Protein AF-A0A9X5I5F5-F1 (afdb_monomer_lite)

Foldseek 3Di:
DDPPPPDDDDDDDDDDPVVVVVLVVVCVVVVHDDSVVSVVVVVVVVVVVVPDDDDPDDCVVVVVVVCVVPVVVVVVVVVVVVVVVVVVVVVVVVVVVVVVVVVVCQQQDWDDDPPDIDGVVCLVVAAAPVRLCVRVVHDPVNLVVVCVVVVHDSVVVSCVVQVWDWDDDPRIGTHHPPPPPPPDD

Radius of gyration: 41.82 Å; chains: 1; bounding box: 86×58×99 Å

Structure (mmCIF, N/CA/C/O backbone):
data_AF-A0A9X5I5F5-F1
#
_entry.id   AF-A0A9X5I5F5-F1
#
loop_
_atom_site.group_PDB
_atom_site.id
_atom_site.type_symbol
_atom_site.label_atom_id
_atom_site.label_alt_id
_atom_site.label_comp_id
_atom_site.label_asym_id
_atom_site.label_entity_id
_atom_site.label_seq_id
_atom_site.pdbx_PDB_ins_code
_atom_site.Cartn_x
_atom_site.Cartn_y
_atom_site.Cartn_z
_atom_site.occupancy
_atom_site.B_iso_or_equiv
_atom_site.auth_seq_id
_atom_site.auth_comp_id
_atom_site.auth_asym_id
_atom_site.auth_atom_id
_atom_site.pdbx_PDB_model_num
ATOM 1 N N . MET A 1 1 ? 56.812 23.772 -50.892 1.00 35.53 1 MET A N 1
ATOM 2 C CA . MET A 1 1 ? 56.787 22.560 -50.050 1.00 35.53 1 MET A CA 1
ATOM 3 C C . MET A 1 1 ? 55.911 22.908 -48.865 1.00 35.53 1 MET A C 1
ATOM 5 O O . MET A 1 1 ? 56.356 23.667 -48.020 1.00 35.53 1 MET A O 1
ATOM 9 N N . GLU A 1 2 ? 54.641 22.509 -48.893 1.00 37.91 2 GLU A N 1
ATOM 10 C CA . GLU A 1 2 ? 53.716 22.730 -47.778 1.00 37.91 2 GLU A CA 1
ATOM 11 C C . GLU A 1 2 ? 53.773 21.504 -46.868 1.00 37.91 2 GLU A C 1
ATOM 13 O O . GLU A 1 2 ? 53.237 20.443 -47.194 1.00 37.91 2 GLU A O 1
ATOM 18 N N . ASP A 1 3 ? 54.472 21.645 -45.743 1.00 45.22 3 ASP A N 1
ATOM 19 C CA . ASP A 1 3 ? 54.352 20.735 -44.612 1.00 45.22 3 ASP A CA 1
ATOM 20 C C . ASP A 1 3 ? 52.917 20.826 -44.085 1.00 45.22 3 ASP A C 1
ATOM 22 O O . ASP A 1 3 ? 52.547 21.753 -43.367 1.00 45.22 3 ASP A O 1
ATOM 26 N N . SER A 1 4 ? 52.076 19.872 -44.485 1.00 51.50 4 SER A N 1
ATOM 27 C CA . SER A 1 4 ? 50.756 19.690 -43.888 1.00 51.50 4 SER A CA 1
ATOM 28 C C . SER A 1 4 ? 50.946 19.322 -42.416 1.00 51.50 4 SER A C 1
ATOM 30 O O . SER A 1 4 ? 51.229 18.168 -42.088 1.00 51.50 4 SER A O 1
ATOM 32 N N . GLU A 1 5 ? 50.826 20.311 -41.527 1.00 50.75 5 GLU A N 1
ATOM 33 C CA . GLU A 1 5 ? 50.789 20.125 -40.078 1.00 50.75 5 GLU A CA 1
ATOM 34 C C . GLU A 1 5 ? 49.765 19.036 -39.733 1.00 50.75 5 GLU A C 1
ATOM 36 O O . GLU A 1 5 ? 48.551 19.237 -39.823 1.00 50.75 5 GLU A O 1
ATOM 41 N N . LYS A 1 6 ? 50.244 17.859 -39.319 1.00 56.72 6 LYS A N 1
ATOM 42 C CA . LYS A 1 6 ? 49.397 16.792 -38.781 1.00 56.72 6 LYS A CA 1
ATOM 43 C C . LYS A 1 6 ? 48.874 17.227 -37.413 1.00 56.72 6 LYS A C 1
ATOM 45 O O . LYS A 1 6 ? 49.428 16.854 -36.382 1.00 56.72 6 LYS A O 1
ATOM 50 N N . LYS A 1 7 ? 47.819 18.040 -37.400 1.00 62.22 7 LYS A N 1
ATOM 51 C CA . LYS A 1 7 ? 47.106 18.421 -36.177 1.00 62.22 7 LYS A CA 1
ATOM 52 C C . LYS A 1 7 ? 46.385 17.189 -35.639 1.00 62.22 7 LYS A C 1
ATOM 54 O O . LYS A 1 7 ? 45.372 16.763 -36.184 1.00 62.22 7 LYS A O 1
ATOM 59 N N . SER A 1 8 ? 46.931 16.586 -34.588 1.00 64.31 8 SER A N 1
ATOM 60 C CA . SER A 1 8 ? 46.231 15.555 -33.830 1.00 64.31 8 SER A CA 1
ATOM 61 C C . SER A 1 8 ? 45.200 16.223 -32.921 1.00 64.31 8 SER A C 1
ATOM 63 O O . SER A 1 8 ? 45.529 17.078 -32.100 1.00 64.31 8 SER A O 1
ATOM 65 N N . VAL A 1 9 ? 43.932 15.850 -33.083 1.00 73.44 9 VAL A N 1
ATOM 66 C CA . VAL A 1 9 ? 42.836 16.314 -32.225 1.00 73.44 9 VAL A CA 1
ATOM 67 C C . VAL A 1 9 ? 42.565 15.234 -31.185 1.00 73.44 9 VAL A C 1
ATOM 69 O O . VAL A 1 9 ? 42.355 14.072 -31.530 1.00 73.44 9 VAL A O 1
ATOM 72 N N . GLN A 1 10 ? 42.592 15.604 -29.905 1.00 75.50 10 GLN A N 1
ATOM 73 C CA . GLN A 1 10 ? 42.167 14.713 -28.829 1.00 75.50 10 GLN A CA 1
ATOM 74 C C . GLN A 1 10 ? 40.646 14.778 -28.692 1.00 75.50 10 GLN A C 1
ATOM 76 O O . GLN A 1 10 ? 40.076 15.858 -28.557 1.00 75.50 10 GLN A O 1
ATOM 81 N N . VAL A 1 11 ? 39.998 13.614 -28.721 1.00 75.94 11 VAL A N 1
ATOM 82 C CA . VAL A 1 11 ? 38.549 13.475 -28.563 1.00 75.94 11 VAL A CA 1
ATOM 83 C C . VAL A 1 11 ? 38.284 12.583 -27.359 1.00 75.94 11 VAL A C 1
ATOM 85 O O . VAL A 1 11 ? 38.783 11.459 -27.292 1.00 75.94 11 VAL A O 1
ATOM 88 N N . THR A 1 12 ? 37.485 13.078 -26.417 1.00 81.50 12 THR A N 1
ATOM 89 C CA . THR A 1 12 ? 37.009 12.299 -25.270 1.00 81.50 12 THR A CA 1
ATOM 90 C C . THR A 1 12 ? 35.610 11.788 -25.577 1.00 81.50 12 THR A C 1
ATOM 92 O O . THR A 1 12 ? 34.734 12.565 -25.947 1.00 81.50 12 THR A O 1
ATOM 95 N N . THR A 1 13 ? 35.391 10.485 -25.420 1.00 78.06 13 THR A N 1
ATOM 96 C CA . THR A 1 13 ? 34.088 9.851 -25.635 1.00 78.06 13 THR A CA 1
ATOM 97 C C . THR A 1 13 ? 33.770 8.883 -24.504 1.00 78.06 13 THR A C 1
ATOM 99 O O . THR A 1 13 ? 34.668 8.252 -23.941 1.00 78.06 13 THR A O 1
ATOM 102 N N . TYR A 1 14 ? 32.487 8.774 -24.168 1.00 83.00 14 TYR A N 1
ATOM 103 C CA . TYR A 1 14 ? 31.987 7.842 -23.168 1.00 83.00 14 TYR A CA 1
ATOM 104 C C . TYR A 1 14 ? 31.384 6.636 -23.876 1.00 83.00 14 TYR A C 1
ATOM 106 O O . TYR A 1 14 ? 30.386 6.749 -24.584 1.00 83.00 14 TYR A O 1
ATOM 114 N N . LEU A 1 15 ? 32.001 5.474 -23.680 1.00 79.31 15 LEU A N 1
ATOM 115 C CA . LEU A 1 15 ? 31.508 4.215 -24.222 1.00 79.31 15 LEU A CA 1
ATOM 116 C C . LEU A 1 15 ? 30.691 3.477 -23.154 1.00 79.31 15 LEU A C 1
ATOM 118 O O . LEU A 1 15 ? 31.151 3.367 -22.013 1.00 79.31 15 LEU A O 1
ATOM 122 N N . PRO A 1 16 ? 29.516 2.924 -23.505 1.00 87.94 16 PRO A N 1
ATOM 123 C CA . PRO A 1 16 ? 28.824 1.966 -22.653 1.00 87.94 16 PRO A CA 1
ATOM 124 C C . PRO A 1 16 ? 29.745 0.796 -22.286 1.00 87.94 16 PRO A C 1
ATOM 126 O O . PRO A 1 16 ? 30.572 0.368 -23.095 1.00 87.94 16 PRO A O 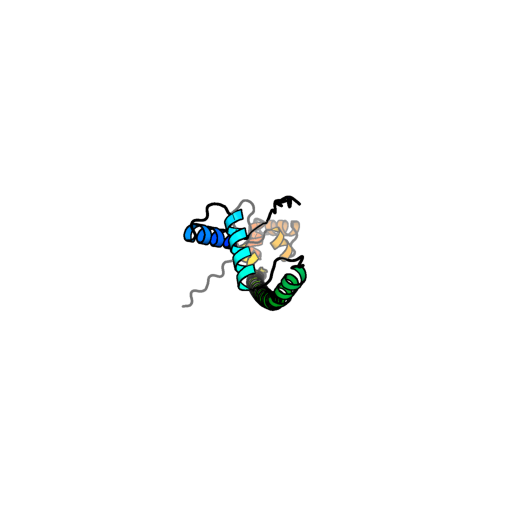1
ATOM 129 N N . LYS A 1 17 ? 29.586 0.252 -21.074 1.00 86.50 17 LYS A N 1
ATOM 130 C CA . LYS A 1 17 ? 30.462 -0.801 -20.530 1.00 86.50 17 LYS A CA 1
ATOM 131 C C . LYS A 1 17 ? 30.592 -2.006 -21.471 1.00 86.50 17 LYS A C 1
ATOM 133 O O . LYS A 1 17 ? 31.698 -2.471 -21.716 1.00 86.50 17 LYS A O 1
ATOM 138 N N . GLU A 1 18 ? 29.478 -2.444 -22.046 1.00 86.38 18 GLU A N 1
ATOM 139 C CA . GLU A 1 18 ? 29.410 -3.573 -22.983 1.00 86.38 18 GLU A CA 1
ATOM 140 C C . GLU A 1 18 ? 30.231 -3.323 -24.258 1.00 86.38 18 GLU A C 1
ATOM 142 O O . GLU A 1 18 ? 30.945 -4.204 -24.733 1.00 86.38 18 GLU A O 1
ATOM 147 N N . VAL A 1 19 ? 30.192 -2.095 -24.786 1.00 82.38 19 VAL A N 1
ATOM 148 C CA . VAL A 1 19 ? 30.941 -1.695 -25.988 1.00 82.38 19 VAL A CA 1
ATOM 149 C C . VAL A 1 19 ? 32.438 -1.627 -25.690 1.00 82.38 19 VAL A C 1
ATOM 151 O O . VAL A 1 19 ? 33.257 -2.055 -26.502 1.00 82.38 19 VAL A O 1
ATOM 154 N N . LEU A 1 20 ? 32.811 -1.139 -24.504 1.00 85.38 20 LEU A N 1
ATOM 155 C CA . LEU A 1 20 ? 34.203 -1.130 -24.060 1.00 85.38 20 LEU A CA 1
ATOM 156 C C . LEU A 1 20 ? 34.756 -2.553 -23.883 1.00 85.38 20 LEU A C 1
ATOM 158 O O . LEU A 1 20 ? 35.906 -2.808 -24.233 1.00 85.38 20 LEU A O 1
ATOM 162 N N . GLU A 1 21 ? 33.960 -3.481 -23.352 1.00 88.31 21 GLU A N 1
ATOM 163 C CA . GLU A 1 21 ? 34.347 -4.890 -23.204 1.00 88.31 21 GLU A CA 1
ATOM 164 C C . GLU A 1 21 ? 34.537 -5.576 -24.563 1.00 88.31 21 GLU A C 1
ATOM 166 O O . GLU A 1 21 ? 35.537 -6.266 -24.767 1.00 88.31 21 GLU A O 1
ATOM 171 N N . GLN A 1 22 ? 33.643 -5.324 -25.523 1.00 85.50 22 GLN A N 1
ATOM 172 C CA . GLN A 1 22 ? 33.796 -5.812 -26.897 1.00 85.50 22 GLN A CA 1
ATOM 173 C C . GLN A 1 22 ? 35.042 -5.237 -27.579 1.00 85.50 22 GLN A C 1
ATOM 175 O O . GLN A 1 22 ? 35.778 -5.979 -28.229 1.00 85.50 22 GLN A O 1
ATOM 180 N N . LEU A 1 23 ? 35.316 -3.940 -27.394 1.00 85.06 23 LEU A N 1
ATOM 181 C CA . LEU A 1 23 ? 36.514 -3.296 -27.931 1.00 85.06 23 LEU A CA 1
ATOM 182 C C . LEU A 1 23 ? 37.789 -3.916 -27.352 1.00 85.06 23 LEU A C 1
ATOM 184 O O . LEU A 1 23 ? 38.712 -4.203 -28.105 1.00 85.06 23 LEU A O 1
ATOM 188 N N . LYS A 1 24 ? 37.833 -4.172 -26.039 1.00 87.44 24 LYS A N 1
ATOM 189 C CA . LYS A 1 24 ? 38.978 -4.833 -25.392 1.00 87.44 24 LYS A CA 1
ATOM 190 C C . LYS A 1 24 ? 39.211 -6.239 -25.934 1.00 87.44 24 LYS A C 1
ATOM 192 O O . LYS A 1 24 ? 40.334 -6.557 -26.300 1.00 87.44 24 LYS A O 1
ATOM 197 N N . LYS A 1 25 ? 38.151 -7.040 -26.061 1.00 87.00 25 LYS A N 1
ATOM 198 C CA . LYS A 1 25 ? 38.246 -8.385 -26.640 1.00 87.00 25 LYS A CA 1
ATOM 199 C C . LYS A 1 25 ? 38.790 -8.343 -28.070 1.00 87.00 25 LYS A C 1
ATOM 201 O O . LYS A 1 25 ? 39.711 -9.076 -28.403 1.00 87.00 25 LYS A O 1
ATOM 206 N N . TRP A 1 26 ? 38.271 -7.432 -28.894 1.00 84.81 26 TRP A N 1
ATOM 207 C CA . TRP A 1 26 ? 38.770 -7.237 -30.253 1.00 84.81 26 TRP A CA 1
ATOM 208 C C . TRP A 1 26 ? 40.235 -6.779 -30.274 1.00 84.81 26 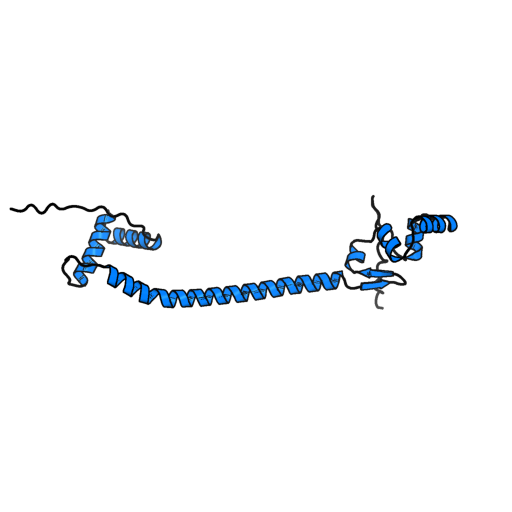TRP A C 1
ATOM 210 O O . TRP A 1 26 ? 41.008 -7.242 -31.109 1.00 84.81 26 TRP A O 1
ATOM 220 N N . MET A 1 27 ? 40.640 -5.894 -29.358 1.00 86.69 27 MET A N 1
ATOM 221 C CA . MET A 1 27 ? 42.031 -5.455 -29.230 1.00 86.69 27 MET A CA 1
ATOM 222 C C . MET A 1 27 ? 42.971 -6.613 -28.886 1.00 86.69 27 MET A C 1
ATOM 224 O O . MET A 1 27 ? 44.035 -6.706 -29.498 1.00 86.69 27 MET A O 1
ATOM 228 N N . ASP A 1 28 ? 42.570 -7.501 -27.975 1.00 84.38 28 ASP A N 1
ATOM 229 C CA . ASP A 1 28 ? 43.336 -8.696 -27.607 1.00 84.38 28 ASP A CA 1
ATOM 230 C C . ASP A 1 28 ? 43.472 -9.658 -28.799 1.00 84.38 28 ASP A C 1
ATOM 232 O O . ASP A 1 28 ? 44.582 -10.081 -29.126 1.00 84.38 28 ASP A O 1
ATOM 236 N N . ASP A 1 29 ? 42.372 -9.912 -29.517 1.00 81.44 29 ASP A N 1
ATOM 237 C CA . ASP A 1 29 ? 42.334 -10.785 -30.700 1.00 81.44 29 ASP A CA 1
ATOM 238 C C . ASP A 1 29 ? 43.178 -10.239 -31.877 1.00 81.44 29 ASP A C 1
ATOM 240 O O . ASP A 1 29 ? 43.647 -11.001 -32.722 1.00 81.44 29 ASP A O 1
ATOM 244 N N . ASN A 1 30 ? 43.389 -8.917 -31.939 1.00 74.62 30 ASN A N 1
ATOM 245 C CA . ASN A 1 30 ? 44.105 -8.228 -33.024 1.00 74.62 30 ASN A CA 1
ATOM 246 C C . ASN A 1 30 ? 45.453 -7.625 -32.583 1.00 74.62 30 ASN A C 1
ATOM 248 O O . ASN A 1 30 ? 46.032 -6.801 -33.301 1.00 74.62 30 ASN A O 1
ATOM 252 N N . TYR A 1 31 ? 45.955 -8.021 -31.407 1.00 79.62 31 TYR A N 1
ATOM 253 C CA . TYR A 1 31 ? 47.234 -7.588 -30.831 1.00 79.62 31 TYR A CA 1
ATOM 254 C C . TYR A 1 31 ? 47.412 -6.059 -30.742 1.00 79.62 31 TYR A C 1
ATOM 256 O O . TYR A 1 31 ? 48.518 -5.532 -30.894 1.00 79.62 31 TYR A O 1
ATOM 264 N N . GLN A 1 32 ? 46.328 -5.325 -30.478 1.00 74.00 32 GLN A N 1
ATOM 265 C CA . GLN A 1 32 ? 46.338 -3.868 -30.345 1.00 74.00 32 GLN A CA 1
ATOM 266 C C . GLN A 1 32 ? 46.525 -3.447 -28.885 1.00 74.00 32 GLN A C 1
ATOM 268 O O . GLN A 1 32 ? 45.759 -3.830 -28.009 1.00 74.00 32 GLN A O 1
ATOM 273 N N . ARG A 1 33 ? 47.527 -2.602 -28.612 1.00 79.62 33 ARG A N 1
ATOM 274 C CA . ARG A 1 33 ? 47.846 -2.133 -27.244 1.00 79.62 33 ARG A CA 1
ATOM 275 C C . ARG A 1 33 ? 47.298 -0.748 -26.910 1.00 79.62 33 ARG A C 1
ATOM 277 O O . ARG A 1 33 ? 47.279 -0.366 -25.745 1.00 79.62 33 ARG A O 1
ATOM 284 N N . SER A 1 34 ? 46.872 0.010 -27.918 1.00 83.50 34 SER A N 1
ATOM 285 C CA . SER A 1 34 ? 46.356 1.367 -27.750 1.00 83.50 34 SER A CA 1
ATOM 286 C C . SER A 1 34 ? 44.900 1.448 -28.185 1.00 83.50 34 SER A C 1
ATOM 288 O O . SER A 1 34 ? 44.567 1.118 -29.323 1.00 83.50 34 SER A O 1
ATOM 290 N N . VAL A 1 35 ? 44.045 1.941 -27.286 1.00 81.06 35 VAL A N 1
ATOM 291 C CA . VAL A 1 35 ? 42.616 2.157 -27.555 1.00 81.06 35 VAL A CA 1
ATOM 292 C C . VAL A 1 35 ? 42.431 3.149 -28.700 1.00 81.06 35 VAL A C 1
ATOM 294 O O . VAL A 1 35 ? 41.597 2.924 -29.569 1.00 81.06 35 VAL A O 1
ATOM 297 N N . SER A 1 36 ? 43.239 4.212 -28.761 1.00 78.88 36 SER A N 1
ATOM 298 C CA . SER A 1 36 ? 43.135 5.200 -29.838 1.00 78.88 36 SER A CA 1
ATOM 299 C C . SER A 1 36 ? 43.507 4.607 -31.197 1.00 78.88 36 SER A C 1
ATOM 301 O O . SER A 1 36 ? 42.805 4.847 -32.171 1.00 78.88 36 SER A O 1
ATOM 303 N N . GLN A 1 37 ? 44.554 3.779 -31.264 1.00 76.44 37 GLN A N 1
ATOM 304 C CA . GLN A 1 37 ? 44.946 3.103 -32.506 1.00 76.44 37 GLN A CA 1
ATOM 305 C C . GLN A 1 37 ? 43.906 2.068 -32.936 1.00 76.44 37 GLN A C 1
ATOM 307 O O . GLN A 1 37 ? 43.565 2.006 -34.112 1.00 76.44 37 GLN A O 1
ATOM 312 N N . ALA A 1 38 ? 43.367 1.300 -31.988 1.00 78.25 38 ALA A N 1
ATOM 313 C CA . ALA A 1 38 ? 42.310 0.333 -32.248 1.00 78.25 38 ALA A CA 1
ATOM 314 C C . ALA A 1 38 ? 41.055 1.009 -32.813 1.00 78.25 38 ALA A C 1
ATOM 316 O O . ALA A 1 38 ? 40.536 0.586 -33.843 1.00 78.25 38 ALA A O 1
ATOM 317 N N . VAL A 1 39 ? 40.613 2.104 -32.189 1.00 82.06 39 VAL A N 1
ATOM 318 C CA . VAL A 1 39 ? 39.466 2.886 -32.664 1.00 82.06 39 VAL A CA 1
ATOM 319 C C . VAL A 1 39 ? 39.748 3.476 -34.044 1.00 82.06 39 VAL A C 1
ATOM 321 O O . VAL A 1 39 ? 38.910 3.331 -34.929 1.00 82.06 39 VAL A O 1
ATOM 324 N N . SER A 1 40 ? 40.927 4.062 -34.276 1.00 77.06 40 SER A N 1
ATOM 325 C CA . SER A 1 40 ? 41.297 4.580 -35.599 1.00 77.06 40 SER A CA 1
ATOM 326 C C . SER A 1 40 ? 41.292 3.493 -36.673 1.00 77.06 40 SER A C 1
ATOM 328 O O . SER A 1 40 ? 40.758 3.723 -37.749 1.00 77.06 40 SER A O 1
ATOM 330 N N . LEU A 1 41 ? 41.817 2.297 -36.386 1.00 75.69 41 LEU A N 1
ATOM 331 C CA . LEU A 1 41 ? 41.820 1.169 -37.325 1.00 75.69 41 LEU A CA 1
ATOM 332 C C . LEU A 1 41 ? 40.411 0.670 -37.641 1.00 75.69 41 LEU A C 1
ATOM 334 O O . LEU A 1 41 ? 40.105 0.398 -38.800 1.00 75.69 41 LEU A O 1
ATOM 338 N N . ILE A 1 42 ? 39.548 0.564 -36.629 1.00 78.12 42 ILE A N 1
ATOM 339 C CA . ILE A 1 42 ? 38.146 0.176 -36.815 1.00 78.12 42 ILE A CA 1
ATOM 340 C C . ILE A 1 42 ? 37.440 1.215 -37.688 1.00 78.12 42 ILE A C 1
ATOM 342 O O . ILE A 1 42 ? 36.798 0.856 -38.675 1.00 78.12 42 ILE A O 1
ATOM 346 N N . VAL A 1 43 ? 37.598 2.500 -37.368 1.00 77.12 43 VAL A N 1
ATOM 347 C CA . VAL A 1 43 ? 37.003 3.602 -38.130 1.00 77.12 43 VAL A CA 1
ATOM 348 C C . VAL A 1 43 ? 37.533 3.607 -39.564 1.00 77.12 43 VAL A C 1
ATOM 350 O O . VAL A 1 43 ? 36.740 3.607 -40.499 1.00 77.12 43 VAL A O 1
ATOM 353 N N . GLU A 1 44 ? 38.845 3.509 -39.773 1.00 70.88 44 GLU A N 1
ATOM 354 C CA . GLU A 1 44 ? 39.442 3.397 -41.107 1.00 70.88 44 GLU A CA 1
ATOM 355 C C . GLU A 1 44 ? 38.928 2.186 -41.887 1.00 70.88 44 GLU A C 1
ATOM 357 O O . GLU A 1 44 ? 38.699 2.290 -43.090 1.00 70.88 44 GLU A O 1
ATOM 362 N N . HIS A 1 45 ? 38.753 1.037 -41.232 1.00 69.12 45 HIS A N 1
ATOM 363 C CA . HIS A 1 45 ? 38.240 -0.170 -41.871 1.00 69.12 45 HIS A CA 1
ATOM 364 C C . HIS A 1 45 ? 36.795 0.019 -42.338 1.00 69.12 45 HIS A C 1
ATOM 366 O O . HIS A 1 45 ? 36.483 -0.299 -43.485 1.00 69.12 45 HIS A O 1
ATOM 372 N N . PHE A 1 46 ? 35.930 0.586 -41.492 1.00 65.31 46 PHE A N 1
ATOM 373 C CA . PHE A 1 46 ? 34.561 0.936 -41.877 1.00 65.31 46 PHE A CA 1
ATOM 374 C C . PHE A 1 46 ? 34.539 1.943 -43.033 1.00 65.31 46 PHE A C 1
ATOM 376 O O . PHE A 1 46 ? 33.791 1.766 -43.991 1.00 65.31 46 PHE A O 1
ATOM 383 N N . LEU A 1 47 ? 35.414 2.949 -42.998 1.00 60.03 47 LEU A N 1
ATOM 384 C CA . LEU A 1 47 ? 35.499 3.977 -44.037 1.00 60.03 47 LEU A CA 1
ATOM 385 C C . LEU A 1 47 ? 36.039 3.437 -45.374 1.00 60.03 47 LEU A C 1
ATOM 387 O O . LEU A 1 47 ? 35.540 3.810 -46.436 1.00 60.03 47 LEU A O 1
ATOM 391 N N . LYS A 1 48 ? 37.021 2.526 -45.345 1.00 56.03 48 LYS A N 1
ATOM 392 C CA . LYS A 1 48 ? 37.581 1.879 -46.545 1.00 56.03 48 LYS A CA 1
ATOM 393 C C . LYS A 1 48 ? 36.623 0.856 -47.153 1.00 56.03 48 LYS A C 1
ATOM 395 O O . LYS A 1 48 ? 36.533 0.778 -48.376 1.00 56.03 48 LYS A O 1
ATOM 400 N N . LYS A 1 49 ? 35.897 0.093 -46.328 1.00 52.50 49 LYS A N 1
ATOM 401 C CA . LYS A 1 49 ? 34.920 -0.912 -46.781 1.00 52.50 49 LYS A CA 1
ATOM 402 C C . LYS A 1 49 ? 33.746 -0.285 -47.548 1.00 52.50 49 LYS A C 1
ATOM 404 O O . LYS A 1 49 ? 33.240 -0.913 -48.472 1.00 52.50 49 LYS A O 1
ATOM 409 N N . ASP A 1 50 ? 33.389 0.960 -47.230 1.00 51.06 50 ASP A N 1
ATOM 410 C CA . ASP A 1 50 ? 32.343 1.733 -47.918 1.00 51.06 50 ASP A CA 1
ATOM 411 C C . ASP A 1 50 ? 32.853 2.534 -49.142 1.00 51.06 50 ASP A C 1
ATOM 413 O O . ASP A 1 50 ? 32.059 3.184 -49.826 1.00 51.06 50 ASP A O 1
ATOM 417 N N . GLY A 1 51 ? 34.160 2.496 -49.445 1.00 48.72 51 GLY A N 1
ATOM 418 C CA . GLY A 1 51 ? 34.746 3.039 -50.679 1.00 48.72 51 GLY A CA 1
ATOM 419 C C . GLY A 1 51 ? 34.746 4.567 -50.833 1.00 48.72 51 GLY A C 1
ATOM 420 O O . GLY A 1 51 ? 34.832 5.046 -51.963 1.00 48.72 51 GLY A O 1
ATOM 421 N N . ARG A 1 52 ? 34.638 5.359 -49.754 1.00 49.91 52 ARG A N 1
ATOM 422 C CA . ARG A 1 52 ? 34.525 6.831 -49.852 1.00 49.91 52 ARG A CA 1
ATOM 423 C C . ARG A 1 52 ? 35.734 7.556 -49.248 1.00 49.91 52 ARG A C 1
ATOM 425 O O . ARG A 1 52 ? 36.113 7.249 -48.119 1.00 49.91 52 ARG A O 1
ATOM 432 N N . PRO A 1 53 ? 36.345 8.517 -49.965 1.00 47.81 53 PRO A N 1
ATOM 433 C CA . PRO A 1 53 ? 37.454 9.299 -49.431 1.00 47.81 53 PRO A CA 1
ATOM 434 C C . PRO A 1 53 ? 36.987 10.221 -48.295 1.00 47.81 53 PRO A C 1
ATOM 436 O O . PRO A 1 53 ? 35.876 10.749 -48.329 1.00 47.81 53 PRO A O 1
ATOM 439 N N . LEU A 1 54 ? 37.861 10.423 -47.302 1.00 49.91 54 LEU A N 1
ATOM 440 C CA . LEU A 1 54 ? 37.712 11.414 -46.233 1.00 49.91 54 LEU A CA 1
ATOM 441 C C . LEU A 1 54 ? 37.780 12.826 -46.834 1.00 49.91 54 LEU A C 1
ATOM 443 O O . LEU A 1 54 ? 38.851 13.409 -46.970 1.00 49.91 54 LEU A O 1
ATOM 447 N N . GLY A 1 55 ? 36.623 13.347 -47.223 1.00 47.38 55 GLY A N 1
ATOM 448 C CA . GLY A 1 55 ? 36.365 14.774 -47.377 1.00 47.38 55 GLY A CA 1
ATOM 449 C C . GLY A 1 55 ? 35.352 15.219 -46.325 1.00 47.38 55 GLY A C 1
ATOM 450 O O . GLY A 1 55 ? 34.643 14.380 -45.773 1.00 47.38 55 GLY A O 1
ATOM 451 N N . ASP A 1 56 ? 35.314 16.520 -46.059 1.00 48.47 56 ASP A N 1
ATOM 452 C CA . ASP A 1 56 ? 34.487 17.260 -45.092 1.00 48.47 56 ASP A CA 1
ATOM 453 C C . ASP A 1 56 ? 32.998 16.826 -45.091 1.00 48.47 56 ASP A C 1
ATOM 455 O O . ASP A 1 56 ? 32.149 17.433 -45.741 1.00 48.47 56 ASP A O 1
ATOM 459 N N . THR A 1 57 ? 32.672 15.702 -44.440 1.00 50.34 57 THR A N 1
ATOM 460 C CA . THR A 1 57 ? 31.339 15.085 -44.516 1.00 50.34 57 THR A CA 1
ATOM 461 C C . THR A 1 57 ? 30.705 15.050 -43.138 1.00 50.34 57 THR A C 1
ATOM 463 O O . THR A 1 57 ? 31.140 14.313 -42.253 1.00 50.34 57 THR A O 1
ATOM 466 N N . ASP A 1 58 ? 29.642 15.833 -42.990 1.00 55.53 58 ASP A N 1
ATOM 467 C CA . ASP A 1 58 ? 28.806 15.880 -41.801 1.00 55.53 58 ASP A CA 1
ATOM 468 C C . ASP A 1 58 ? 28.089 14.532 -41.584 1.00 55.53 58 ASP A C 1
ATOM 470 O O . ASP A 1 58 ? 27.329 14.050 -42.430 1.00 55.53 58 ASP A O 1
ATOM 474 N N . LEU A 1 59 ? 28.372 13.892 -40.446 1.00 55.44 59 LEU A N 1
ATOM 475 C CA . LEU A 1 59 ? 27.805 12.603 -40.035 1.00 55.44 59 LEU A CA 1
ATOM 476 C C . LEU A 1 59 ? 26.415 12.751 -39.390 1.00 55.44 59 LEU A C 1
ATOM 478 O O . LEU A 1 59 ? 25.716 11.743 -39.233 1.00 55.44 59 LEU A O 1
ATOM 482 N N . ALA A 1 60 ? 25.990 13.974 -39.053 1.00 57.44 60 ALA A N 1
ATOM 483 C CA . ALA A 1 60 ? 24.717 14.252 -38.387 1.00 57.44 60 ALA A CA 1
ATOM 484 C C . ALA A 1 60 ? 23.476 13.669 -39.104 1.00 57.44 60 ALA A C 1
ATOM 486 O O . ALA A 1 60 ? 22.636 13.072 -38.425 1.00 57.44 60 ALA A O 1
ATOM 487 N N . PRO A 1 61 ? 23.354 13.708 -40.450 1.00 60.75 61 PRO A N 1
ATOM 488 C CA . PRO A 1 61 ? 22.180 13.167 -41.140 1.00 60.75 61 PRO A CA 1
ATOM 489 C C . PRO A 1 61 ? 22.051 11.643 -41.004 1.00 60.75 61 PRO A C 1
ATOM 491 O O . PRO A 1 61 ? 20.944 11.107 -40.976 1.00 60.75 61 PRO A O 1
ATOM 494 N N . ARG A 1 62 ? 23.181 10.925 -40.909 1.00 57.06 62 ARG A N 1
ATOM 495 C CA . ARG A 1 62 ? 23.194 9.455 -40.787 1.00 57.06 62 ARG A CA 1
ATOM 496 C C . ARG A 1 62 ? 22.845 9.005 -39.371 1.00 57.06 62 ARG A C 1
ATOM 498 O O . ARG A 1 62 ? 22.142 8.008 -39.225 1.00 57.06 62 ARG A O 1
ATOM 505 N N . VAL A 1 63 ? 23.293 9.739 -38.351 1.00 60.31 63 VAL A N 1
ATOM 506 C CA . VAL A 1 63 ? 22.909 9.486 -36.952 1.00 60.31 63 VAL A CA 1
ATOM 507 C C . VAL A 1 63 ? 21.415 9.747 -36.762 1.00 60.31 63 VAL A C 1
ATOM 509 O O . VAL A 1 63 ? 20.718 8.865 -36.272 1.00 60.31 63 VAL A O 1
ATOM 512 N N . ALA A 1 64 ? 20.900 10.868 -37.278 1.00 62.84 64 ALA A N 1
ATOM 513 C CA . ALA A 1 64 ? 19.476 11.196 -37.209 1.00 62.84 64 ALA A CA 1
ATOM 514 C C . ALA A 1 64 ? 18.582 10.139 -37.892 1.00 62.84 64 ALA A C 1
ATOM 516 O O . ALA A 1 64 ? 17.525 9.784 -37.373 1.00 62.84 64 ALA A O 1
ATOM 517 N N . ALA A 1 65 ? 19.014 9.581 -39.030 1.00 66.19 65 ALA A N 1
ATOM 518 C CA . ALA A 1 65 ? 18.279 8.515 -39.715 1.00 66.19 65 ALA A CA 1
ATOM 519 C C . ALA A 1 65 ? 18.267 7.191 -38.922 1.00 66.19 65 ALA A C 1
ATOM 521 O O . ALA A 1 65 ? 17.237 6.521 -38.850 1.00 66.19 65 ALA A O 1
ATOM 522 N N . LEU A 1 66 ? 19.394 6.817 -38.304 1.00 59.19 66 LEU A N 1
ATOM 523 C CA . LEU A 1 66 ? 19.507 5.618 -37.460 1.00 59.19 66 LEU A CA 1
ATOM 524 C C . LEU A 1 66 ? 18.721 5.746 -36.151 1.00 59.19 66 LEU A C 1
ATOM 526 O O . LEU A 1 66 ? 18.117 4.772 -35.699 1.00 59.19 66 LEU A O 1
ATOM 530 N N . GLU A 1 67 ? 18.715 6.938 -35.559 1.00 57.34 67 GLU A N 1
ATOM 531 C CA . GLU A 1 67 ? 17.887 7.279 -34.405 1.00 57.34 67 GLU A CA 1
ATOM 532 C C . GLU A 1 67 ? 16.404 7.193 -34.771 1.00 57.34 67 GLU A C 1
ATOM 534 O O . GLU A 1 67 ? 15.666 6.450 -34.127 1.00 57.34 67 GLU A O 1
ATOM 539 N N . SER A 1 68 ? 15.980 7.834 -35.865 1.00 65.19 68 SER A N 1
ATOM 540 C CA . SER A 1 68 ? 14.594 7.783 -36.346 1.00 65.19 68 SER A CA 1
ATOM 541 C C . SER A 1 68 ? 14.108 6.368 -36.665 1.00 65.19 68 SER A C 1
ATOM 543 O O . SER A 1 68 ? 12.914 6.110 -36.547 1.00 65.19 68 SER A O 1
ATOM 545 N N . ALA A 1 69 ? 14.988 5.457 -37.084 1.00 67.00 69 ALA A N 1
ATOM 546 C CA . ALA A 1 69 ? 14.606 4.083 -37.406 1.00 67.00 69 ALA A CA 1
ATOM 547 C C . ALA A 1 69 ? 14.465 3.191 -36.159 1.00 67.00 69 ALA A C 1
ATOM 549 O O . ALA A 1 69 ? 13.637 2.284 -36.141 1.00 67.00 69 ALA A O 1
ATOM 550 N N . ASN A 1 70 ? 15.262 3.437 -35.112 1.00 69.56 70 ASN A N 1
ATOM 551 C CA . ASN A 1 70 ? 15.347 2.557 -33.940 1.00 69.56 70 ASN A CA 1
ATOM 552 C C . ASN A 1 70 ? 14.603 3.075 -32.700 1.00 69.56 70 ASN A C 1
ATOM 554 O O . ASN A 1 70 ? 14.270 2.280 -31.820 1.00 69.56 70 ASN A O 1
ATOM 558 N N . LEU A 1 71 ? 14.349 4.383 -32.600 1.00 66.50 71 LEU A N 1
ATOM 559 C CA . LEU A 1 71 ? 13.577 4.973 -31.500 1.00 66.50 71 LEU A CA 1
ATOM 560 C C . LEU A 1 71 ? 12.106 4.527 -31.484 1.00 66.50 71 LEU A C 1
ATOM 562 O O . LEU A 1 71 ? 11.661 4.107 -30.417 1.00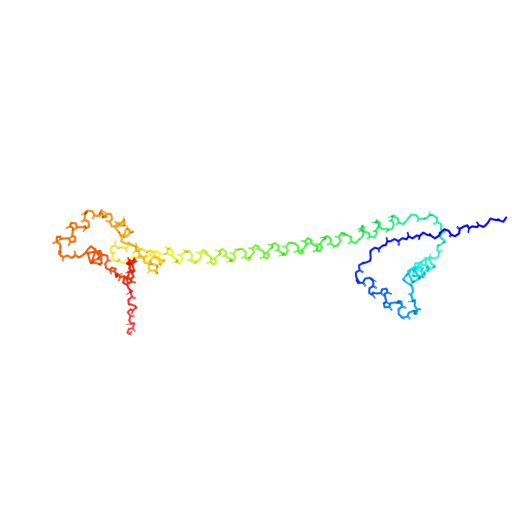 66.50 71 LEU A O 1
ATOM 566 N N . PRO A 1 72 ? 11.357 4.539 -32.607 1.00 76.06 72 PRO A N 1
ATOM 567 C CA . PRO A 1 72 ? 9.940 4.168 -32.605 1.00 76.06 72 PRO A CA 1
ATOM 568 C C . PRO A 1 72 ? 9.641 2.761 -32.051 1.00 76.06 72 PRO A C 1
ATOM 570 O O . PRO A 1 72 ? 8.846 2.667 -31.118 1.00 76.06 72 PRO A O 1
ATOM 573 N N . PRO A 1 73 ? 10.312 1.672 -32.488 1.00 75.88 73 PRO A N 1
ATOM 574 C CA . PRO A 1 73 ? 10.019 0.337 -31.957 1.00 75.88 73 PRO A CA 1
ATOM 575 C C . PRO A 1 73 ? 10.424 0.172 -30.484 1.00 75.88 73 PRO A C 1
ATOM 577 O O . PRO A 1 73 ? 9.815 -0.609 -29.755 1.00 75.88 73 PRO A O 1
ATOM 580 N N . ARG A 1 74 ? 11.441 0.907 -30.010 1.00 74.69 74 ARG A N 1
ATOM 581 C CA . ARG A 1 74 ? 11.816 0.914 -28.585 1.00 74.69 74 ARG A CA 1
ATOM 582 C C . ARG A 1 74 ? 10.791 1.652 -27.728 1.00 74.69 74 ARG A C 1
ATOM 584 O O . ARG A 1 74 ? 10.541 1.224 -26.605 1.00 74.69 74 ARG A O 1
ATOM 591 N N . LEU A 1 75 ? 10.210 2.732 -28.248 1.00 75.38 75 LEU A N 1
ATOM 592 C CA . LEU A 1 75 ? 9.126 3.455 -27.586 1.00 75.38 75 LEU A CA 1
ATOM 593 C C . LEU A 1 75 ? 7.875 2.579 -27.484 1.00 75.38 75 LEU A C 1
ATOM 595 O O . LEU A 1 75 ? 7.341 2.445 -26.389 1.00 75.38 75 LEU A O 1
ATOM 599 N N . GLU A 1 76 ? 7.485 1.891 -28.559 1.00 79.81 76 GLU A N 1
ATOM 600 C CA . GLU A 1 76 ? 6.357 0.946 -28.535 1.00 79.81 76 GLU A CA 1
ATOM 601 C C . GLU A 1 76 ? 6.568 -0.181 -27.510 1.00 79.81 76 GLU A C 1
ATOM 603 O O . GLU A 1 76 ? 5.675 -0.497 -26.723 1.00 79.81 76 GLU A O 1
ATOM 608 N N . GLN A 1 77 ? 7.769 -0.771 -27.456 1.00 81.75 77 GLN A N 1
ATOM 609 C CA . GLN A 1 77 ? 8.095 -1.784 -26.443 1.00 81.75 77 GLN A CA 1
ATOM 610 C C . GLN A 1 77 ? 8.008 -1.231 -25.017 1.00 81.75 77 GLN A C 1
ATOM 612 O O . GLN A 1 77 ? 7.502 -1.913 -24.123 1.00 81.75 77 GLN A O 1
ATOM 617 N N . LEU A 1 78 ? 8.490 -0.006 -24.800 1.00 84.88 78 LEU A N 1
ATOM 618 C CA . LEU A 1 78 ? 8.435 0.647 -23.498 1.00 84.88 78 LEU A CA 1
ATOM 619 C C . LEU A 1 78 ? 6.988 0.942 -23.083 1.00 84.88 78 LEU A C 1
ATOM 621 O O . LEU A 1 78 ? 6.628 0.700 -21.933 1.00 84.88 78 LEU A O 1
ATOM 625 N N . GLU A 1 79 ? 6.150 1.410 -24.007 1.00 86.12 79 GLU A N 1
ATOM 626 C CA . GLU A 1 79 ? 4.725 1.651 -23.765 1.00 86.12 79 GLU A CA 1
ATOM 627 C C . GLU A 1 79 ? 3.998 0.364 -23.362 1.00 86.12 79 GLU A C 1
ATOM 629 O O . GLU A 1 79 ? 3.272 0.354 -22.365 1.00 86.12 79 GLU A O 1
ATOM 634 N N . ILE A 1 80 ? 4.257 -0.748 -24.059 1.00 88.25 80 ILE A N 1
ATOM 635 C CA . ILE A 1 80 ? 3.699 -2.063 -23.708 1.00 88.25 80 ILE A CA 1
ATOM 636 C C . ILE A 1 80 ? 4.136 -2.476 -22.296 1.00 88.25 80 ILE A C 1
ATOM 638 O O . ILE A 1 80 ? 3.306 -2.883 -21.480 1.00 88.25 80 ILE A O 1
ATOM 642 N N . GLN A 1 81 ? 5.425 -2.339 -21.971 1.00 89.00 81 GLN A N 1
ATOM 643 C CA . GLN A 1 81 ? 5.946 -2.672 -20.641 1.00 89.00 81 GLN A CA 1
ATOM 644 C C . GLN A 1 81 ? 5.332 -1.798 -19.539 1.00 89.00 81 GLN A C 1
ATOM 646 O O . GLN A 1 81 ? 4.964 -2.310 -18.478 1.00 89.00 81 GLN A O 1
ATOM 651 N N . MET A 1 82 ? 5.174 -0.494 -19.786 1.00 86.31 82 MET A N 1
ATOM 652 C CA . MET A 1 82 ? 4.521 0.419 -18.846 1.00 86.31 82 MET A CA 1
ATOM 653 C C . MET A 1 82 ? 3.052 0.054 -18.628 1.00 86.31 82 MET A C 1
ATOM 655 O O . MET A 1 82 ? 2.584 0.066 -17.487 1.00 86.31 82 MET A O 1
ATOM 659 N N . GLN A 1 83 ? 2.334 -0.322 -19.687 1.00 87.50 83 GLN A N 1
ATOM 660 C CA . GLN A 1 83 ? 0.942 -0.747 -19.585 1.00 87.50 83 GLN A CA 1
ATOM 661 C C . GLN A 1 83 ? 0.802 -2.036 -18.761 1.00 87.50 83 GLN A C 1
ATOM 663 O O . GLN A 1 83 ? -0.019 -2.089 -17.844 1.00 87.50 83 GLN A O 1
ATOM 668 N N . MET A 1 84 ? 1.655 -3.037 -19.002 1.00 84.44 84 MET A N 1
ATOM 669 C CA . MET A 1 84 ? 1.673 -4.273 -18.209 1.00 84.44 84 MET A CA 1
ATOM 670 C C . MET A 1 84 ? 1.968 -4.003 -16.728 1.00 84.44 84 MET A C 1
ATOM 672 O O . MET A 1 84 ? 1.315 -4.558 -15.842 1.00 84.44 84 MET A O 1
ATOM 676 N N . MET A 1 85 ? 2.931 -3.122 -16.440 1.00 86.19 85 MET A N 1
ATOM 677 C CA . MET A 1 85 ? 3.259 -2.735 -15.068 1.00 86.19 85 MET A CA 1
ATOM 678 C C . MET A 1 85 ? 2.079 -2.034 -14.385 1.00 86.19 85 MET A C 1
ATOM 680 O O . MET A 1 85 ? 1.759 -2.343 -13.235 1.00 86.19 85 MET A O 1
ATOM 684 N N . ARG A 1 86 ? 1.393 -1.128 -15.091 1.00 85.56 86 ARG A N 1
ATOM 685 C CA . ARG A 1 86 ? 0.191 -0.451 -14.592 1.00 85.56 86 ARG A CA 1
ATOM 686 C C . ARG A 1 86 ? -0.908 -1.453 -14.237 1.00 85.56 86 ARG A C 1
ATOM 688 O O . ARG A 1 86 ? -1.479 -1.360 -13.153 1.00 85.56 86 ARG A O 1
ATOM 695 N N . GLU A 1 87 ? -1.192 -2.411 -15.111 1.00 86.38 87 GLU A N 1
ATOM 696 C CA . GLU A 1 87 ? -2.211 -3.442 -14.873 1.00 86.38 87 GLU A CA 1
ATOM 697 C C . GLU A 1 87 ? -1.865 -4.325 -13.670 1.00 86.38 87 GLU A C 1
ATOM 699 O O . GLU A 1 87 ? -2.717 -4.569 -12.812 1.00 86.38 87 GLU A O 1
ATOM 704 N N . ALA A 1 88 ? -0.600 -4.734 -13.548 1.00 84.31 88 ALA A N 1
ATOM 705 C CA . ALA A 1 88 ? -0.124 -5.507 -12.406 1.00 84.31 88 ALA A CA 1
ATOM 706 C C . ALA A 1 88 ? -0.269 -4.736 -11.082 1.00 84.31 88 ALA A C 1
ATOM 708 O O . ALA A 1 88 ? -0.716 -5.310 -10.085 1.00 84.31 88 ALA A O 1
ATOM 709 N N . LEU A 1 89 ? 0.058 -3.438 -11.073 1.00 79.81 89 LEU A N 1
ATOM 710 C CA . LEU A 1 89 ? -0.091 -2.572 -9.901 1.00 79.81 89 LEU A CA 1
ATOM 711 C C . LEU A 1 89 ? -1.559 -2.371 -9.516 1.00 79.81 89 LEU A C 1
ATOM 713 O O . LEU A 1 89 ? -1.890 -2.467 -8.336 1.00 79.81 89 LEU A O 1
ATOM 717 N N . ILE A 1 90 ? -2.450 -2.158 -10.490 1.00 83.00 90 ILE A N 1
ATOM 718 C CA . ILE A 1 90 ? -3.896 -2.060 -10.241 1.00 83.00 90 ILE A CA 1
ATOM 719 C C . ILE A 1 90 ? -4.417 -3.367 -9.637 1.00 83.00 90 ILE A C 1
ATOM 721 O O . ILE A 1 90 ? -5.110 -3.341 -8.621 1.00 83.00 90 ILE A O 1
ATOM 725 N N . ALA A 1 91 ? -4.047 -4.515 -10.209 1.00 82.25 91 ALA A N 1
ATOM 726 C CA . ALA A 1 91 ? -4.463 -5.817 -9.700 1.00 82.25 91 ALA A CA 1
ATOM 727 C C . ALA A 1 91 ? -3.918 -6.091 -8.287 1.00 82.25 91 ALA A C 1
ATOM 729 O O . ALA A 1 91 ? -4.629 -6.634 -7.442 1.00 82.25 91 ALA A O 1
ATOM 730 N N . ALA A 1 92 ? -2.670 -5.707 -8.004 1.00 80.44 92 ALA A N 1
ATOM 731 C CA . ALA A 1 92 ? -2.085 -5.818 -6.670 1.00 80.44 92 ALA A CA 1
ATOM 732 C C . ALA A 1 92 ? -2.788 -4.902 -5.655 1.00 80.44 92 ALA A C 1
ATOM 734 O O . ALA A 1 92 ? -3.099 -5.349 -4.552 1.00 80.44 92 ALA A O 1
ATOM 735 N N . GLY A 1 93 ? -3.097 -3.662 -6.042 1.00 77.44 93 GLY A N 1
ATOM 736 C CA . GLY A 1 93 ? -3.862 -2.722 -5.225 1.00 77.44 93 GLY A CA 1
ATOM 737 C C . GLY A 1 93 ? -5.268 -3.233 -4.916 1.00 77.44 93 GLY A C 1
ATOM 738 O O . GLY A 1 93 ? -5.665 -3.253 -3.755 1.00 77.44 93 GLY A O 1
ATOM 739 N N . ALA A 1 94 ? -5.989 -3.731 -5.925 1.00 76.06 94 ALA A N 1
ATOM 740 C CA . ALA A 1 94 ? -7.321 -4.310 -5.754 1.00 76.06 94 ALA A CA 1
ATOM 741 C C . ALA A 1 94 ? -7.308 -5.515 -4.802 1.00 76.06 94 ALA A C 1
ATOM 743 O O . ALA A 1 94 ? -8.160 -5.603 -3.922 1.00 76.06 94 ALA A O 1
ATOM 744 N N . ARG A 1 95 ? -6.314 -6.408 -4.930 1.00 72.56 95 ARG A N 1
ATOM 745 C CA . ARG A 1 95 ? -6.142 -7.539 -4.006 1.00 72.56 95 ARG A CA 1
ATOM 746 C C . ARG A 1 95 ? -5.876 -7.072 -2.578 1.00 72.56 95 ARG A C 1
ATOM 748 O O . ARG A 1 95 ? -6.555 -7.533 -1.676 1.00 72.56 95 ARG A O 1
ATOM 755 N N . SER A 1 96 ? -4.938 -6.145 -2.382 1.00 75.81 96 SER A N 1
ATOM 756 C CA . SER A 1 96 ? -4.600 -5.611 -1.054 1.00 75.81 96 SER A CA 1
ATOM 757 C C . SER A 1 96 ? -5.812 -4.974 -0.361 1.00 75.81 96 SER A C 1
ATOM 759 O O . SER A 1 96 ? -6.079 -5.234 0.811 1.00 75.81 96 SER A O 1
ATOM 761 N N . LEU A 1 97 ? -6.593 -4.190 -1.112 1.00 73.81 97 LEU A N 1
ATOM 762 C CA . LEU A 1 97 ? -7.820 -3.579 -0.608 1.00 73.81 97 LEU A CA 1
ATOM 763 C C . LEU A 1 97 ? -8.896 -4.620 -0.294 1.00 73.81 97 LEU A C 1
ATOM 765 O O . LEU A 1 97 ? -9.553 -4.488 0.729 1.00 73.81 97 LEU A O 1
ATOM 769 N N . ALA A 1 98 ? -9.069 -5.650 -1.127 1.00 64.69 98 ALA A N 1
ATOM 770 C CA . ALA A 1 98 ? -10.036 -6.715 -0.865 1.00 64.69 98 ALA A CA 1
ATOM 771 C C . ALA A 1 98 ? -9.731 -7.437 0.455 1.00 64.69 98 ALA A C 1
ATOM 773 O O . ALA A 1 98 ? -10.622 -7.566 1.289 1.00 64.69 98 ALA A O 1
ATOM 774 N N . THR A 1 99 ? -8.468 -7.807 0.697 1.00 66.75 99 THR A N 1
ATOM 775 C CA . THR A 1 99 ? -8.064 -8.455 1.953 1.00 66.75 99 THR A CA 1
ATOM 776 C C . THR A 1 99 ? -8.293 -7.546 3.161 1.00 66.75 99 THR A C 1
ATOM 778 O O . THR A 1 99 ? -8.837 -7.987 4.169 1.00 66.75 99 THR A O 1
ATOM 781 N N . GLY A 1 100 ? -7.932 -6.261 3.055 1.00 69.00 100 GLY A N 1
ATOM 782 C CA . GLY A 1 100 ? -8.161 -5.295 4.133 1.00 69.00 100 GLY A CA 1
ATOM 783 C C . GLY A 1 100 ? -9.648 -5.041 4.399 1.00 69.00 100 GLY A C 1
ATOM 784 O O . GLY A 1 100 ? -10.060 -4.911 5.548 1.00 69.00 100 GLY A O 1
ATOM 785 N N . VAL A 1 101 ? -10.481 -5.004 3.355 1.00 68.50 101 VAL A N 1
ATOM 786 C CA . VAL A 1 101 ? -11.937 -4.851 3.488 1.00 68.50 101 VAL A CA 1
ATOM 787 C C . VAL A 1 101 ? -12.557 -6.083 4.143 1.00 68.50 101 VAL A C 1
ATOM 789 O O . VAL A 1 101 ? -13.380 -5.919 5.037 1.00 68.50 101 VAL A O 1
ATOM 792 N N . GLU A 1 102 ? -12.159 -7.297 3.761 1.00 63.44 102 GLU A N 1
ATOM 793 C CA . GLU A 1 102 ? -12.633 -8.530 4.402 1.00 63.44 102 GLU A CA 1
ATOM 794 C C . GLU A 1 102 ? -12.247 -8.591 5.886 1.00 63.44 102 GLU A C 1
ATOM 796 O O . GLU A 1 102 ? -13.096 -8.894 6.724 1.00 63.44 102 GLU A O 1
ATOM 801 N N . GLU A 1 103 ? -11.008 -8.229 6.231 1.00 63.16 103 GLU A N 1
ATOM 802 C CA . GLU A 1 103 ? -10.546 -8.158 7.621 1.00 63.16 103 GLU A CA 1
ATOM 803 C C . GLU A 1 103 ? -11.331 -7.109 8.422 1.00 63.16 103 GLU A C 1
ATOM 805 O O . GLU A 1 103 ? -11.865 -7.413 9.488 1.00 63.16 103 GLU A O 1
ATOM 810 N N . HIS A 1 104 ? -11.505 -5.898 7.883 1.00 64.12 104 HIS A N 1
ATOM 811 C CA . HIS A 1 104 ? -12.293 -4.854 8.538 1.00 64.12 104 HIS A CA 1
ATOM 812 C C . HIS A 1 104 ? -13.780 -5.208 8.664 1.00 64.12 104 HIS A C 1
ATOM 814 O O . HIS A 1 104 ? -14.408 -4.853 9.664 1.00 64.12 104 HIS A O 1
ATOM 820 N N . LEU A 1 105 ? -14.370 -5.892 7.681 1.00 63.69 105 LEU A N 1
ATOM 821 C CA . LEU A 1 105 ? -15.751 -6.369 7.762 1.00 63.69 105 LEU A CA 1
ATOM 822 C C . LEU A 1 105 ? -15.887 -7.467 8.819 1.00 63.69 105 LEU A C 1
ATOM 824 O O . LEU A 1 105 ? -16.822 -7.423 9.621 1.00 63.69 105 LEU A O 1
ATOM 828 N N . ALA A 1 106 ? -14.943 -8.407 8.879 1.00 63.50 106 ALA A N 1
ATOM 829 C CA . ALA A 1 106 ? -14.914 -9.444 9.905 1.00 63.50 106 ALA A CA 1
ATOM 830 C C . ALA A 1 106 ? -14.765 -8.837 11.311 1.00 63.50 106 ALA A C 1
ATOM 832 O O . ALA A 1 106 ? -15.531 -9.176 12.210 1.00 63.50 106 ALA A O 1
ATOM 833 N N . GLU A 1 107 ? -13.853 -7.878 11.491 1.00 67.06 107 GLU A N 1
ATOM 834 C CA . GLU A 1 107 ? -13.640 -7.173 12.760 1.00 67.06 107 GLU A CA 1
ATOM 835 C C . GLU A 1 107 ? -14.869 -6.388 13.233 1.00 67.06 107 GLU A C 1
ATOM 837 O O . GLU A 1 107 ? -15.158 -6.367 14.432 1.00 67.06 107 GLU A O 1
ATOM 842 N N . ASN A 1 108 ? -15.602 -5.764 12.306 1.00 69.62 108 ASN A N 1
ATOM 843 C CA . ASN A 1 108 ? -16.772 -4.930 12.600 1.00 69.62 108 ASN A CA 1
ATOM 844 C C . ASN A 1 108 ? -18.105 -5.688 12.548 1.00 69.62 108 ASN A C 1
ATOM 846 O O . ASN A 1 108 ? -19.163 -5.098 12.784 1.00 69.62 108 ASN A O 1
ATOM 850 N N . THR A 1 109 ? -18.078 -6.994 12.277 1.00 73.06 109 THR A N 1
ATOM 851 C CA . THR A 1 109 ? -19.278 -7.827 12.338 1.00 73.06 109 THR A CA 1
ATOM 852 C C . THR A 1 109 ? -19.828 -7.800 13.763 1.00 73.06 109 THR A C 1
ATOM 854 O O . THR A 1 109 ? -19.121 -8.093 14.729 1.00 73.06 109 THR A O 1
ATOM 857 N N . SER A 1 110 ? -21.090 -7.395 13.900 1.00 74.69 110 SER A N 1
ATOM 858 C CA . SER A 1 110 ? -21.754 -7.267 15.196 1.00 74.69 110 SER A CA 1
ATOM 859 C C . SER A 1 110 ? -22.259 -8.624 15.684 1.00 74.69 110 SER A C 1
ATOM 861 O O . SER A 1 110 ? -22.955 -9.337 14.966 1.00 74.69 110 SER A O 1
ATOM 863 N N . ILE A 1 111 ? -21.937 -8.955 16.929 1.00 70.50 111 ILE A N 1
ATOM 864 C CA . ILE A 1 111 ? -22.416 -10.114 17.673 1.00 70.50 111 ILE A CA 1
ATOM 865 C C . ILE A 1 111 ? -23.383 -9.604 18.745 1.00 70.50 111 ILE A C 1
ATOM 867 O O . ILE A 1 111 ? -23.044 -8.736 19.552 1.00 70.50 111 ILE A O 1
ATOM 871 N N . SER A 1 112 ? -24.595 -10.154 18.773 1.00 66.00 112 SER A N 1
ATOM 872 C CA . SER A 1 112 ? -25.571 -9.910 19.838 1.00 66.00 112 SER A CA 1
ATOM 873 C C . SER A 1 112 ? -25.494 -11.028 20.880 1.00 66.00 112 SER A C 1
ATOM 875 O O . SER A 1 112 ? -25.792 -12.181 20.563 1.00 66.00 112 SER A O 1
ATOM 877 N N . SER A 1 113 ? -25.129 -10.704 22.122 1.00 61.25 113 SER A N 1
ATOM 878 C CA . SER A 1 113 ? -25.220 -11.633 23.256 1.00 61.25 113 SER A CA 1
ATOM 879 C C . SER A 1 113 ? -26.128 -11.036 24.327 1.00 61.25 113 SER A C 1
ATOM 881 O O . SER A 1 113 ? -25.769 -10.069 25.001 1.00 61.25 113 SER A O 1
ATOM 883 N N . GLY A 1 114 ? -27.340 -11.580 24.459 1.00 66.25 114 GLY A N 1
ATOM 884 C CA . GLY A 1 114 ? -28.352 -11.039 25.369 1.00 66.25 114 GLY A CA 1
ATOM 885 C C . GLY A 1 114 ? -28.736 -9.594 25.018 1.00 66.25 114 GLY A C 1
ATOM 886 O O . GLY A 1 114 ? -29.103 -9.311 23.882 1.00 66.25 114 GLY A O 1
ATOM 887 N N . GLN A 1 115 ? -28.653 -8.682 25.995 1.00 64.44 115 GLN A N 1
ATOM 888 C CA . GLN A 1 115 ? -28.991 -7.255 25.842 1.00 64.44 115 GLN A CA 1
ATOM 889 C C . GLN A 1 115 ? -27.845 -6.386 25.293 1.00 64.44 115 GLN A C 1
ATOM 891 O O . GLN A 1 115 ? -28.005 -5.174 25.169 1.00 64.44 115 GLN A O 1
ATOM 896 N N . PHE A 1 116 ? -26.685 -6.968 24.975 1.00 70.31 116 PHE A N 1
ATOM 897 C CA . PHE A 1 116 ? -25.486 -6.211 24.619 1.00 70.31 116 PHE A CA 1
ATOM 898 C C . PHE A 1 116 ? -24.975 -6.600 23.224 1.00 70.31 116 PHE A C 1
ATOM 900 O O . PHE A 1 116 ? -24.713 -7.773 22.950 1.00 70.31 116 PHE A O 1
ATOM 907 N N . THR A 1 117 ? -24.827 -5.607 22.340 1.00 77.88 117 THR A N 1
ATOM 908 C CA . THR A 1 117 ? -24.260 -5.780 20.989 1.00 77.88 117 THR A CA 1
ATOM 909 C C . THR A 1 117 ? -22.824 -5.261 20.962 1.00 77.88 117 THR A C 1
ATOM 911 O O . THR A 1 117 ? -22.530 -4.191 21.505 1.00 77.88 117 THR A O 1
ATOM 914 N N . TYR A 1 118 ? -21.922 -6.030 20.361 1.00 80.44 118 TYR A N 1
ATOM 915 C CA . TYR A 1 118 ? -20.494 -5.719 20.277 1.00 80.44 118 TYR A CA 1
ATOM 916 C C . TYR A 1 118 ? -19.887 -6.280 18.993 1.00 80.44 118 TYR A C 1
ATOM 918 O O . TYR A 1 118 ? -20.438 -7.205 18.407 1.00 80.44 118 TYR A O 1
ATOM 926 N N . THR A 1 119 ? -18.761 -5.739 18.544 1.00 83.44 119 THR A N 1
ATOM 927 C CA . THR A 1 119 ? -18.070 -6.234 17.341 1.00 83.44 119 THR A CA 1
ATOM 928 C C . THR A 1 119 ? -17.059 -7.337 17.670 1.00 83.44 119 THR A C 1
ATOM 930 O O . THR A 1 119 ? -16.633 -7.486 18.818 1.00 83.44 119 THR A O 1
ATOM 933 N N . VAL A 1 120 ? -16.632 -8.118 16.672 1.00 81.31 120 VAL A N 1
ATOM 934 C CA . VAL A 1 120 ? -15.579 -9.143 16.845 1.00 81.31 120 VAL A CA 1
ATOM 935 C C . VAL A 1 120 ? -14.287 -8.529 17.396 1.00 81.31 120 VAL A C 1
ATOM 937 O O . VAL A 1 120 ? -13.651 -9.106 18.281 1.00 81.31 120 VAL A O 1
ATOM 940 N N . LYS A 1 121 ? -13.926 -7.327 16.937 1.00 82.50 121 LYS A N 1
ATOM 941 C CA . LYS A 1 121 ? -12.773 -6.583 17.454 1.00 82.50 121 LYS A CA 1
ATOM 942 C C . LYS A 1 121 ? -12.897 -6.293 18.947 1.00 82.50 121 LYS A C 1
ATOM 944 O O . LYS A 1 121 ? -11.966 -6.539 19.708 1.00 82.50 121 LYS A O 1
ATOM 949 N N . GLU A 1 122 ? -14.063 -5.837 19.386 1.00 83.94 122 GLU A N 1
ATOM 950 C CA . GLU A 1 122 ? -14.332 -5.529 20.795 1.00 83.94 122 GLU A CA 1
ATOM 951 C C . GLU A 1 122 ? -14.353 -6.781 21.668 1.00 83.94 122 GLU A C 1
ATOM 953 O O . GLU A 1 122 ? -13.913 -6.743 22.816 1.00 83.94 122 GLU A O 1
ATOM 958 N N . ALA A 1 123 ? -14.808 -7.906 21.114 1.00 83.88 123 ALA A N 1
ATOM 959 C CA . ALA A 1 123 ? -14.737 -9.200 21.779 1.00 83.88 123 ALA A CA 1
ATOM 960 C C . ALA A 1 123 ? -13.286 -9.615 22.068 1.00 83.88 123 ALA A C 1
ATOM 962 O O . ALA A 1 123 ? -13.008 -10.201 23.114 1.00 83.88 123 ALA A O 1
ATOM 963 N N . ARG A 1 124 ? -12.367 -9.303 21.144 1.00 83.25 124 ARG A N 1
ATOM 964 C CA . ARG A 1 124 ? -10.939 -9.624 21.245 1.00 83.25 124 ARG A CA 1
ATOM 965 C C . ARG A 1 124 ? -10.175 -8.644 22.132 1.00 83.25 124 ARG A C 1
ATOM 967 O O . ARG A 1 124 ? -9.346 -9.066 22.931 1.00 83.25 124 ARG A O 1
ATOM 974 N N . GLU A 1 125 ? -10.412 -7.347 21.969 1.00 86.75 125 GLU A N 1
ATOM 975 C CA . GLU A 1 125 ? -9.668 -6.298 22.674 1.00 86.75 125 GLU A CA 1
ATOM 976 C C . GLU A 1 125 ? -10.207 -6.017 24.079 1.00 86.75 125 GLU A C 1
ATOM 978 O O . GLU A 1 125 ? -9.467 -5.481 24.912 1.00 86.75 125 GLU A O 1
ATOM 983 N N . GLY A 1 126 ? -11.467 -6.372 24.335 1.00 86.25 126 GLY A N 1
ATOM 984 C CA . GLY A 1 126 ? -12.198 -6.067 25.556 1.00 86.25 126 GLY A CA 1
ATOM 985 C C . GLY A 1 126 ? -12.617 -4.598 25.639 1.00 86.25 126 GLY A C 1
ATOM 986 O O . GLY A 1 126 ? -11.933 -3.697 25.144 1.00 86.25 126 GLY A O 1
ATOM 987 N N . LEU A 1 127 ? -13.728 -4.347 26.327 1.00 88.81 127 LEU A N 1
ATOM 988 C CA . LEU A 1 127 ? -14.247 -3.003 26.575 1.00 88.81 127 LEU A CA 1
ATOM 989 C C . LEU A 1 127 ? -13.853 -2.516 27.967 1.00 88.81 127 LEU A C 1
ATOM 991 O O . LEU A 1 127 ? -13.863 -3.262 28.942 1.00 88.81 127 LEU A O 1
ATOM 995 N N . SER A 1 128 ? -13.529 -1.240 28.089 1.00 90.88 128 SER A N 1
ATOM 996 C CA . SER A 1 128 ? -13.338 -0.575 29.373 1.00 90.88 128 SER A CA 1
ATOM 997 C C . SER A 1 128 ? -14.670 -0.343 30.094 1.00 90.88 128 SER A C 1
ATOM 999 O O . SER A 1 128 ? -15.748 -0.299 29.497 1.00 90.88 128 SER A O 1
ATOM 1001 N N . LYS A 1 129 ? -14.583 -0.107 31.407 1.00 88.88 129 LYS A N 1
ATOM 1002 C CA . LYS A 1 129 ? -15.724 0.279 32.251 1.00 88.88 129 LYS A CA 1
ATOM 1003 C C . LYS A 1 129 ? -16.520 1.448 31.660 1.00 88.88 129 LYS A C 1
ATOM 1005 O O . LYS A 1 129 ? -17.744 1.395 31.601 1.00 88.88 129 LYS A O 1
ATOM 1010 N N . THR A 1 130 ? -15.824 2.481 31.188 1.00 88.44 130 THR A N 1
ATOM 1011 C CA . THR A 1 130 ? -16.435 3.676 30.594 1.00 88.44 130 THR A CA 1
ATOM 1012 C C . THR A 1 130 ? -17.156 3.383 29.283 1.00 88.44 130 THR A C 1
ATOM 1014 O O . THR A 1 130 ? -18.205 3.966 29.029 1.00 88.44 130 THR A O 1
ATOM 1017 N N . GLU A 1 131 ? -16.637 2.467 28.462 1.00 89.12 131 GLU A N 1
ATOM 1018 C CA . GLU A 1 131 ? -17.270 2.087 27.193 1.00 89.12 131 GLU A CA 1
ATOM 1019 C C . GLU A 1 131 ? -18.550 1.279 27.422 1.00 89.12 131 GLU A C 1
ATOM 1021 O O . GLU A 1 131 ? -19.565 1.554 26.784 1.00 89.12 131 GLU A O 1
ATOM 1026 N N . ILE A 1 132 ? -18.546 0.355 28.389 1.00 88.25 132 ILE A N 1
ATOM 1027 C CA . ILE A 1 132 ? -19.757 -0.378 28.788 1.00 88.25 132 ILE A CA 1
ATOM 1028 C C . ILE A 1 132 ? -20.808 0.568 29.358 1.00 88.25 132 ILE A C 1
ATOM 1030 O O . ILE A 1 132 ? -21.962 0.523 28.940 1.00 88.25 132 ILE A O 1
ATOM 1034 N N . MET A 1 133 ? -20.413 1.453 30.275 1.00 88.25 133 MET A N 1
ATOM 1035 C CA . MET A 1 133 ? -21.321 2.439 30.862 1.00 88.25 133 MET A CA 1
ATOM 1036 C C . MET A 1 133 ? -21.972 3.321 29.796 1.00 88.25 133 MET A C 1
ATOM 1038 O O . MET A 1 133 ? -23.174 3.561 29.854 1.00 88.25 133 MET A O 1
ATOM 1042 N N . ARG A 1 134 ? -21.200 3.747 28.789 1.00 88.19 134 ARG A N 1
ATOM 1043 C CA . ARG A 1 134 ? -21.707 4.546 27.669 1.00 88.19 134 ARG A CA 1
ATOM 1044 C C . ARG A 1 134 ? -22.733 3.789 26.824 1.00 88.19 134 ARG A C 1
ATOM 1046 O O . ARG A 1 134 ? -23.677 4.405 26.349 1.00 88.19 134 ARG A O 1
ATOM 1053 N N . ARG A 1 135 ? -22.567 2.476 26.632 1.00 84.81 135 ARG A N 1
ATOM 1054 C CA . ARG A 1 135 ? -23.522 1.646 25.872 1.00 84.81 135 ARG A CA 1
ATOM 1055 C C . ARG A 1 135 ? -24.797 1.327 26.626 1.00 84.81 135 ARG A C 1
ATOM 1057 O O . ARG A 1 135 ? -25.847 1.209 26.011 1.00 84.81 135 ARG A O 1
ATOM 1064 N N . LEU A 1 136 ? -24.688 1.167 27.938 1.00 84.44 136 LEU A N 1
ATOM 1065 C CA . LEU A 1 136 ? -25.830 0.912 28.808 1.00 84.44 136 LEU A CA 1
ATOM 1066 C C . LEU A 1 136 ? -26.555 2.198 29.228 1.00 84.44 136 LEU A C 1
ATOM 1068 O O . LEU A 1 136 ? -27.534 2.115 29.961 1.00 84.44 136 LEU A O 1
ATOM 1072 N N . ASP A 1 137 ? -26.061 3.364 28.799 1.00 86.50 137 ASP A N 1
ATOM 1073 C CA . ASP A 1 137 ? -26.547 4.688 29.202 1.00 86.50 137 ASP A CA 1
ATOM 1074 C C . ASP A 1 137 ? -26.573 4.880 30.737 1.00 86.50 137 ASP A C 1
ATOM 1076 O O . ASP A 1 137 ? -27.491 5.452 31.324 1.00 86.50 137 ASP A O 1
ATOM 1080 N N . ILE A 1 138 ? -25.543 4.365 31.424 1.00 87.44 138 ILE A N 1
ATOM 1081 C CA . ILE A 1 138 ? -25.408 4.434 32.887 1.00 87.44 138 ILE A CA 1
ATOM 1082 C C . ILE A 1 138 ? -24.369 5.491 33.263 1.00 87.44 138 ILE A C 1
ATOM 1084 O O . ILE A 1 138 ? -23.190 5.394 32.917 1.00 87.44 138 ILE A O 1
ATOM 1088 N N . SER A 1 139 ? -24.782 6.481 34.055 1.00 90.06 139 SER A N 1
ATOM 1089 C CA . SER A 1 139 ? -23.857 7.469 34.618 1.00 90.06 139 SER A CA 1
ATOM 1090 C C . SER A 1 139 ? -23.006 6.883 35.767 1.00 90.06 139 SER A C 1
ATOM 1092 O O . SER A 1 139 ? -23.455 5.959 36.453 1.00 90.06 139 SER A O 1
ATOM 1094 N N . PRO A 1 140 ? -21.805 7.426 36.059 1.00 89.25 140 PRO A N 1
ATOM 1095 C CA . PRO A 1 140 ? -20.975 6.962 37.178 1.00 89.25 140 PRO A CA 1
ATOM 1096 C C . PRO A 1 140 ? -21.681 7.004 38.537 1.00 89.25 140 PRO A C 1
ATOM 1098 O O . PRO A 1 140 ? -21.497 6.115 39.365 1.00 89.25 140 PRO A O 1
ATOM 1101 N N . THR A 1 141 ? -22.523 8.013 38.765 1.00 89.88 141 THR A N 1
ATOM 1102 C CA . THR A 1 141 ? -23.284 8.154 40.013 1.00 89.88 141 THR A CA 1
ATOM 1103 C C . THR A 1 141 ? -24.389 7.107 40.112 1.00 89.88 141 THR A C 1
ATOM 1105 O O . THR A 1 141 ? -24.578 6.520 41.178 1.00 89.88 141 THR A O 1
ATOM 1108 N N . THR A 1 142 ? -25.078 6.823 39.002 1.00 89.00 142 THR A N 1
ATOM 1109 C CA . THR A 1 142 ? -26.083 5.754 38.920 1.00 89.00 142 THR A CA 1
ATOM 1110 C C . THR A 1 142 ? -25.452 4.391 39.188 1.00 89.00 142 THR A C 1
ATOM 1112 O O . THR A 1 142 ? -25.977 3.637 40.007 1.00 89.00 142 THR A O 1
ATOM 1115 N N . LEU A 1 143 ? -24.305 4.106 38.562 1.00 90.06 143 LEU A N 1
ATOM 1116 C CA . LEU A 1 143 ? -23.583 2.847 38.737 1.00 90.06 143 LEU A CA 1
ATOM 1117 C C . LEU A 1 143 ? -23.199 2.622 40.200 1.00 90.06 143 LEU A C 1
ATOM 1119 O O . LEU A 1 143 ? -23.475 1.561 40.755 1.00 90.06 143 LEU A O 1
ATOM 1123 N N . LYS A 1 144 ? -22.607 3.636 40.837 1.00 90.81 144 LYS A N 1
ATOM 1124 C CA . LYS A 1 144 ? -22.205 3.559 42.241 1.00 90.81 144 LYS A CA 1
ATOM 1125 C C . LYS A 1 144 ? -23.402 3.306 43.159 1.00 90.81 144 LYS A C 1
ATOM 1127 O O . LYS A 1 144 ? -23.359 2.403 43.988 1.00 90.81 144 LYS A O 1
ATOM 1132 N N . ARG A 1 145 ? -24.506 4.035 42.954 1.00 90.31 145 ARG A N 1
ATOM 1133 C CA . ARG A 1 145 ? -25.741 3.866 43.737 1.00 90.31 145 ARG A CA 1
ATOM 1134 C C . ARG A 1 145 ? -26.340 2.464 43.583 1.00 90.31 145 ARG A C 1
ATOM 1136 O O . ARG A 1 145 ? -26.804 1.894 44.566 1.00 90.31 145 ARG A O 1
ATOM 1143 N N . GLN A 1 146 ? -26.351 1.916 42.368 1.00 89.31 146 GLN A N 1
ATOM 1144 C CA . GLN A 1 146 ? -26.871 0.572 42.096 1.00 89.31 146 GLN A CA 1
ATOM 1145 C C . GLN A 1 146 ? -25.966 -0.521 42.679 1.00 89.31 146 GLN A C 1
ATOM 1147 O O . GLN A 1 146 ? -26.461 -1.454 43.307 1.00 89.31 146 GLN A O 1
ATOM 1152 N N . ALA A 1 147 ? -24.646 -0.372 42.549 1.00 90.69 147 ALA A N 1
ATOM 1153 C CA . ALA A 1 147 ? -23.677 -1.295 43.130 1.00 90.69 147 ALA A CA 1
ATOM 1154 C C . ALA A 1 147 ? -23.764 -1.324 44.670 1.00 90.69 147 ALA A C 1
ATOM 1156 O O . ALA A 1 147 ? -23.800 -2.401 45.268 1.00 90.69 147 ALA A O 1
ATOM 1157 N N . GLU A 1 148 ? -23.886 -0.155 45.311 1.00 91.50 148 GLU A N 1
ATOM 1158 C CA . GLU A 1 148 ? -24.082 -0.027 46.762 1.00 91.50 148 GLU A CA 1
ATOM 1159 C C . GLU A 1 148 ? -25.413 -0.638 47.224 1.00 91.50 148 GLU A C 1
ATOM 1161 O O . GLU A 1 148 ? -25.438 -1.370 48.217 1.00 91.50 148 GLU A O 1
ATOM 1166 N N . ALA A 1 149 ? -26.505 -0.398 46.487 1.00 90.75 149 ALA A N 1
ATOM 1167 C CA . ALA A 1 149 ? -27.821 -0.961 46.792 1.00 90.75 149 ALA A CA 1
ATOM 1168 C C . ALA A 1 149 ? -27.815 -2.499 46.784 1.00 90.75 149 ALA A C 1
ATOM 1170 O O . ALA A 1 149 ? -28.469 -3.124 47.618 1.00 90.75 149 ALA A O 1
ATOM 1171 N N . GLU A 1 150 ? -27.038 -3.110 45.887 1.00 88.88 150 GLU A N 1
ATOM 1172 C CA . GLU A 1 150 ? -26.889 -4.565 45.806 1.00 88.88 150 GLU A CA 1
ATOM 1173 C C . GLU A 1 150 ? -25.694 -5.120 46.608 1.00 88.88 150 GLU A C 1
ATOM 1175 O O . GLU A 1 150 ? -25.402 -6.315 46.528 1.00 88.88 150 GLU A O 1
ATOM 1180 N N . ARG A 1 151 ? -25.006 -4.284 47.403 1.00 90.56 151 ARG A N 1
ATOM 1181 C CA . ARG A 1 151 ? -23.820 -4.650 48.205 1.00 90.56 151 ARG A CA 1
ATOM 1182 C C . ARG A 1 151 ? -22.714 -5.342 47.392 1.00 90.56 151 ARG A C 1
ATOM 1184 O O . ARG A 1 151 ? -22.094 -6.300 47.859 1.00 90.56 151 ARG A O 1
ATOM 1191 N N . MET A 1 152 ? -22.444 -4.859 46.183 1.00 91.44 152 MET A N 1
ATOM 1192 C CA . MET A 1 152 ? -21.378 -5.370 45.314 1.00 91.44 152 MET A CA 1
ATOM 1193 C C . MET A 1 152 ? -20.471 -4.251 44.797 1.00 91.44 152 MET A C 1
ATOM 1195 O O . MET A 1 152 ? -20.789 -3.073 44.923 1.00 91.44 152 MET A O 1
ATOM 1199 N N . THR A 1 153 ? -19.313 -4.610 44.231 1.00 89.50 153 THR A N 1
ATOM 1200 C CA . THR A 1 153 ? -18.450 -3.618 43.572 1.00 89.50 153 THR A CA 1
ATOM 1201 C C . THR A 1 153 ? -19.045 -3.202 42.234 1.00 89.50 153 THR A C 1
ATOM 1203 O O . THR A 1 153 ? -19.782 -3.964 41.604 1.00 89.50 153 THR A O 1
ATOM 1206 N N . GLU A 1 154 ? -18.687 -2.006 41.771 1.00 88.38 154 GLU A N 1
ATOM 1207 C CA . GLU A 1 154 ? -19.113 -1.505 40.465 1.00 88.38 154 GLU A CA 1
ATOM 1208 C C . GLU A 1 154 ? -18.723 -2.473 39.333 1.00 88.38 154 GLU A C 1
ATOM 1210 O O . GLU A 1 154 ? -19.515 -2.675 38.415 1.00 88.38 154 GLU A O 1
ATOM 1215 N N . GLU A 1 155 ? -17.561 -3.145 39.413 1.00 88.62 155 GLU A N 1
ATOM 1216 C CA . GLU A 1 155 ? -17.190 -4.132 38.390 1.00 88.62 155 GLU A CA 1
ATOM 1217 C C . GLU A 1 155 ? -18.056 -5.390 38.427 1.00 88.62 155 GLU A C 1
ATOM 1219 O O . GLU A 1 155 ? -18.444 -5.910 37.379 1.00 88.62 155 GLU A O 1
ATOM 1224 N N . LYS A 1 156 ? -18.398 -5.881 39.624 1.00 86.62 156 LYS A N 1
ATOM 1225 C CA . LYS A 1 156 ? -19.288 -7.040 39.774 1.00 86.62 156 LYS A CA 1
ATOM 1226 C C . LYS A 1 156 ? -20.700 -6.726 39.293 1.00 86.62 156 LYS A C 1
ATOM 1228 O O . LYS A 1 156 ? -21.318 -7.581 38.664 1.00 86.62 156 LYS A O 1
ATOM 1233 N N . TYR A 1 157 ? -21.176 -5.505 39.529 1.00 88.56 157 TYR A N 1
ATOM 1234 C CA . TYR A 1 157 ? -22.462 -5.050 39.014 1.00 88.56 157 TYR A CA 1
ATOM 1235 C C . TYR A 1 157 ? -22.473 -5.024 37.482 1.00 88.56 157 TYR A C 1
ATOM 1237 O O . TYR A 1 157 ? -23.360 -5.609 36.865 1.00 88.56 157 TYR A O 1
ATOM 1245 N N . LEU A 1 158 ? -21.438 -4.449 36.856 1.00 87.69 158 LEU A N 1
ATOM 1246 C CA . LEU A 1 158 ? -21.314 -4.434 35.395 1.00 87.69 158 LEU A CA 1
ATOM 1247 C C . LEU A 1 158 ? -21.212 -5.845 34.801 1.00 87.69 158 LEU A C 1
ATOM 1249 O O . LEU A 1 158 ? -21.873 -6.137 33.808 1.00 87.69 158 LEU A O 1
ATOM 1253 N N . THR A 1 159 ? -20.455 -6.739 35.438 1.00 88.19 159 THR A N 1
ATOM 1254 C CA . THR A 1 159 ? -20.355 -8.165 35.066 1.00 88.19 159 THR A CA 1
ATOM 1255 C C . THR A 1 159 ? -21.730 -8.845 35.123 1.00 88.19 159 THR A C 1
ATOM 1257 O O . THR A 1 159 ? -22.102 -9.578 34.212 1.00 88.19 159 THR A O 1
ATOM 1260 N N . LYS A 1 160 ? -22.526 -8.571 36.166 1.00 86.00 160 LYS A N 1
ATOM 1261 C CA . LYS A 1 160 ? -23.864 -9.147 36.359 1.00 86.00 160 LYS A CA 1
ATOM 1262 C C . LYS A 1 160 ? -24.863 -8.688 35.294 1.00 86.00 160 LYS A C 1
ATOM 1264 O O . LYS A 1 160 ? -25.593 -9.521 34.769 1.00 86.00 160 LYS A O 1
ATOM 1269 N N . ILE A 1 161 ? -24.910 -7.391 34.987 1.00 85.62 161 ILE A N 1
ATOM 1270 C CA . ILE A 1 161 ? -25.890 -6.845 34.030 1.00 85.62 161 ILE A CA 1
ATOM 1271 C C . ILE A 1 161 ? -25.519 -7.138 32.571 1.00 85.62 161 ILE A C 1
ATOM 1273 O O . ILE A 1 161 ? -26.405 -7.291 31.738 1.00 85.62 161 ILE A O 1
ATOM 1277 N N . THR A 1 162 ? -24.224 -7.231 32.251 1.00 83.44 162 THR A N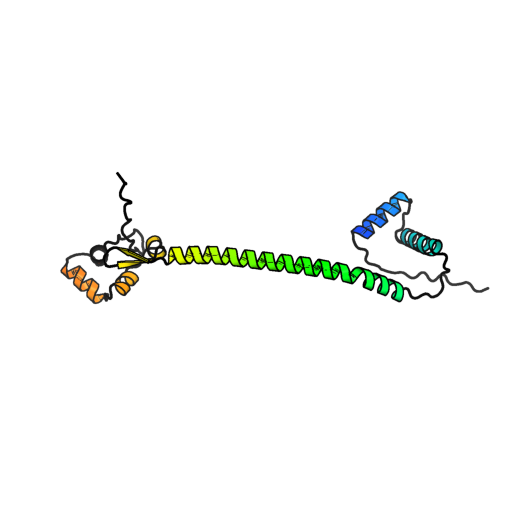 1
ATOM 1278 C CA . THR A 1 162 ? -23.762 -7.509 30.878 1.00 83.44 162 THR A CA 1
ATOM 1279 C C . THR A 1 162 ? -23.567 -8.996 30.596 1.00 83.44 162 THR A C 1
ATOM 1281 O O . THR A 1 162 ? -23.606 -9.405 29.440 1.00 83.44 162 THR A O 1
ATOM 1284 N N . GLY A 1 163 ? -23.317 -9.814 31.624 1.00 83.25 163 G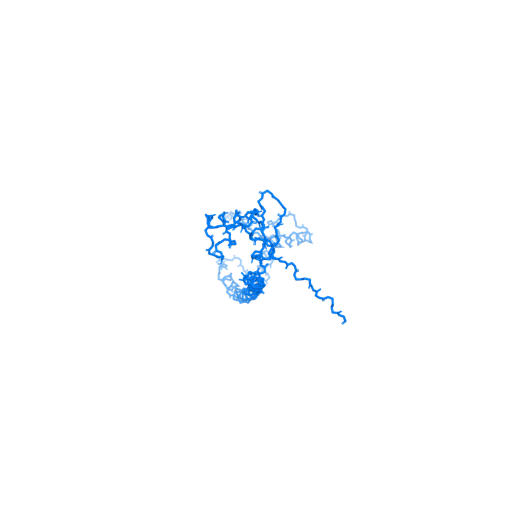LY A N 1
ATOM 1285 C CA . GLY A 1 163 ? -22.853 -11.196 31.468 1.00 83.25 163 GLY A CA 1
ATOM 1286 C C . GLY A 1 163 ? -21.393 -11.314 31.007 1.00 83.25 163 GLY A C 1
ATOM 1287 O O . GLY A 1 163 ? -20.943 -12.418 30.701 1.00 83.25 163 GLY A O 1
ATOM 1288 N N . TRP A 1 164 ? -20.657 -10.200 30.932 1.00 87.75 164 TRP A N 1
ATOM 1289 C CA . TRP A 1 164 ? -19.251 -10.151 30.523 1.00 87.75 164 TRP A CA 1
ATOM 1290 C C . TRP A 1 164 ? -18.326 -10.448 31.699 1.00 87.75 164 TRP A C 1
ATOM 1292 O O . TRP A 1 164 ? -18.659 -10.168 32.843 1.00 87.75 164 TRP A O 1
ATOM 1302 N N . GLN A 1 165 ? -17.143 -10.985 31.423 1.00 87.69 165 GLN A N 1
ATOM 1303 C CA . GLN A 1 165 ? -16.129 -11.325 32.416 1.00 87.69 165 GLN A CA 1
ATOM 1304 C C . GLN A 1 165 ? -15.077 -10.223 32.525 1.00 87.69 165 GLN A C 1
ATOM 1306 O O . GLN A 1 165 ? -14.589 -9.715 31.517 1.00 87.69 165 GLN A O 1
ATOM 1311 N N . LEU A 1 166 ? -14.696 -9.870 33.751 1.00 89.75 166 LEU A N 1
ATOM 1312 C CA . LEU A 1 166 ? -13.616 -8.920 34.003 1.00 89.75 166 LEU A CA 1
ATOM 1313 C C . LEU A 1 166 ? -12.253 -9.605 33.818 1.00 89.75 166 LEU A C 1
ATOM 1315 O O . LEU A 1 166 ? -11.958 -10.600 34.478 1.00 89.75 166 LEU A O 1
ATOM 1319 N N . GLY A 1 167 ? -11.420 -9.064 32.933 1.00 85.75 167 GLY A N 1
ATOM 1320 C CA . GLY A 1 167 ? -10.047 -9.509 32.723 1.00 85.75 167 GLY A CA 1
ATOM 1321 C C . GLY A 1 167 ? -9.099 -9.078 33.844 1.00 85.75 167 GLY A C 1
ATOM 1322 O O . GLY A 1 167 ? -9.389 -8.183 34.637 1.00 85.75 167 GLY A O 1
ATOM 1323 N N . THR A 1 168 ? -7.928 -9.706 33.890 1.00 78.31 168 THR A N 1
ATOM 1324 C CA . THR A 1 168 ? -6.887 -9.445 34.892 1.00 78.31 168 THR A CA 1
ATOM 1325 C C . THR A 1 168 ? -5.867 -8.424 34.379 1.00 78.31 168 THR A C 1
ATOM 1327 O O . THR A 1 168 ? -5.292 -8.627 33.312 1.00 78.31 168 THR A O 1
ATOM 1330 N N . GLY A 1 169 ? -5.607 -7.345 35.127 1.00 76.50 169 GLY A N 1
ATOM 1331 C CA . GLY A 1 169 ? -4.576 -6.345 34.804 1.00 76.50 169 GLY A CA 1
ATOM 1332 C C . GLY A 1 169 ? -4.746 -5.030 35.578 1.00 76.50 169 GLY A C 1
ATOM 1333 O O . GLY A 1 169 ? -5.747 -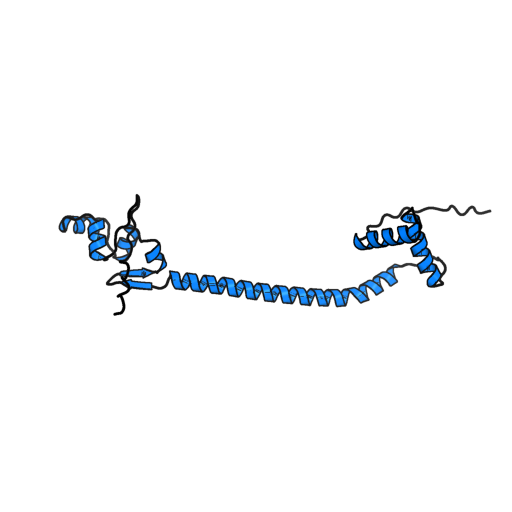4.848 36.264 1.00 76.50 169 GLY A O 1
ATOM 1334 N N . GLU A 1 170 ? -3.791 -4.098 35.445 1.00 72.38 170 GLU A N 1
ATOM 1335 C CA . GLU A 1 170 ? -3.855 -2.761 36.081 1.00 72.38 170 GLU A CA 1
ATOM 1336 C C . GLU A 1 170 ? -5.030 -1.906 35.577 1.00 72.38 170 GLU A C 1
ATOM 1338 O O . GLU A 1 170 ? -5.575 -1.083 36.309 1.00 72.38 170 GLU A O 1
ATOM 1343 N N . ARG A 1 171 ? -5.439 -2.108 34.318 1.00 80.19 171 ARG A N 1
ATOM 1344 C CA . ARG A 1 171 ? -6.640 -1.512 33.719 1.00 80.19 171 ARG A CA 1
ATOM 1345 C C . ARG A 1 171 ? -7.536 -2.634 33.208 1.00 80.19 171 ARG A C 1
ATOM 1347 O O . ARG A 1 171 ? -7.433 -3.001 32.035 1.00 80.19 171 ARG A O 1
ATOM 1354 N N . PRO A 1 172 ? -8.362 -3.225 34.081 1.00 83.88 172 PRO A N 1
ATOM 1355 C CA . PRO A 1 172 ? -9.138 -4.393 33.718 1.00 83.88 172 PRO A CA 1
ATOM 1356 C C . PRO A 1 172 ? -10.193 -4.020 32.671 1.00 83.88 172 PRO A C 1
ATOM 1358 O O . PRO A 1 172 ? -10.932 -3.041 32.811 1.00 83.88 172 PRO A O 1
ATOM 1361 N N . LYS A 1 173 ? -10.231 -4.810 31.600 1.00 89.94 173 LYS A N 1
ATOM 1362 C CA . LYS A 1 173 ? -11.237 -4.737 30.541 1.00 89.94 173 LYS A CA 1
ATOM 1363 C C . LYS A 1 173 ? -12.241 -5.868 30.711 1.00 89.94 173 LYS A C 1
ATOM 1365 O O . LYS A 1 173 ? -11.911 -6.915 31.258 1.00 89.94 173 LYS A O 1
ATOM 1370 N N . TYR A 1 174 ? -13.452 -5.659 30.235 1.00 89.06 174 TYR A N 1
ATOM 1371 C CA . TYR A 1 174 ? -14.514 -6.646 30.221 1.00 89.06 174 TYR A CA 1
ATOM 1372 C C . TYR A 1 174 ? -14.505 -7.362 28.875 1.00 89.06 174 TYR A C 1
ATOM 1374 O O . TYR A 1 174 ? -14.380 -6.722 27.830 1.00 89.06 174 TYR A O 1
ATOM 1382 N N . PHE A 1 175 ? -14.702 -8.672 28.905 1.00 88.06 175 PHE A N 1
ATOM 1383 C CA . PHE A 1 175 ? -14.765 -9.531 27.729 1.00 88.06 175 PHE A CA 1
ATOM 1384 C C . PHE A 1 175 ? -16.108 -10.262 27.695 1.00 88.06 175 PHE A C 1
ATOM 1386 O O . PHE A 1 175 ? -16.582 -10.698 28.747 1.00 88.06 175 PHE A O 1
ATOM 1393 N N . PRO A 1 176 ? -16.739 -10.425 26.524 1.00 85.56 176 PRO A N 1
ATOM 1394 C CA . PRO A 1 176 ? -17.967 -11.199 26.428 1.00 85.56 176 PRO A CA 1
ATOM 1395 C C . PRO A 1 176 ? -17.712 -12.656 26.848 1.00 85.56 176 PRO A C 1
ATOM 1397 O O . PRO A 1 176 ? -16.590 -13.153 26.709 1.00 85.56 176 PRO A O 1
ATOM 1400 N N . PRO A 1 177 ? -18.732 -13.369 27.356 1.00 78.12 177 PRO A N 1
ATOM 1401 C CA . PRO A 1 177 ? -18.580 -14.777 27.682 1.00 78.12 177 PRO A CA 1
ATOM 1402 C C . PRO A 1 177 ? -18.186 -15.528 26.409 1.00 78.12 177 PRO A C 1
ATOM 1404 O O . PRO A 1 177 ? -18.820 -15.368 25.364 1.00 78.12 177 PRO A O 1
ATOM 1407 N N . THR A 1 178 ? -17.134 -16.346 26.485 1.00 68.19 178 THR A N 1
ATOM 1408 C CA . THR A 1 178 ? -16.793 -17.264 25.399 1.00 68.19 178 THR A CA 1
ATOM 1409 C C . THR A 1 178 ? -18.024 -18.124 25.157 1.00 68.19 178 THR A C 1
ATOM 1411 O O . THR A 1 178 ? -18.433 -18.877 26.045 1.00 68.19 178 THR A O 1
ATOM 1414 N N . GLN A 1 179 ? -18.655 -17.990 23.984 1.00 55.53 179 GLN A N 1
ATOM 1415 C CA . GLN A 1 179 ? -19.637 -18.971 23.551 1.00 55.53 179 GLN A CA 1
ATOM 1416 C C . GLN A 1 179 ? -18.890 -20.299 23.550 1.00 55.53 179 GLN A C 1
ATOM 1418 O O . GLN A 1 179 ? -18.050 -20.547 22.688 1.00 55.53 179 GLN A O 1
ATOM 1423 N N . ARG A 1 180 ? -19.125 -21.130 24.572 1.00 39.69 180 ARG A N 1
ATOM 1424 C CA . ARG A 1 180 ? -18.741 -22.530 24.504 1.00 39.69 180 ARG A CA 1
ATOM 1425 C C . ARG A 1 180 ? -19.457 -23.032 23.266 1.00 39.69 180 ARG A C 1
ATOM 1427 O O . ARG A 1 180 ? -20.684 -23.106 23.263 1.00 39.69 180 ARG A O 1
ATOM 1434 N N . SER A 1 181 ? -18.694 -23.314 22.215 1.00 35.56 181 SER A N 1
ATOM 1435 C CA . SER A 1 181 ? -19.103 -24.254 21.189 1.00 35.56 181 SER A CA 1
ATOM 1436 C C . SER A 1 181 ? -19.745 -25.414 21.935 1.00 35.56 181 SER A C 1
ATOM 1438 O O . SER A 1 181 ? -19.073 -26.097 22.715 1.00 35.56 181 SER A O 1
ATOM 1440 N N . SER A 1 182 ? -21.062 -25.547 21.796 1.00 29.03 182 SER A N 1
ATOM 1441 C CA . SER A 1 182 ? -21.743 -26.752 22.242 1.00 29.03 182 SER A CA 1
ATOM 1442 C C . SER A 1 182 ? -20.977 -27.902 21.592 1.00 29.03 182 SER A C 1
ATOM 1444 O O . SER A 1 182 ? -20.763 -27.837 20.378 1.00 29.03 182 SER A O 1
ATOM 1446 N N . PRO A 1 183 ? -20.466 -28.890 22.346 1.00 36.38 183 PRO A N 1
ATOM 1447 C CA . PRO A 1 183 ? -19.971 -30.087 21.703 1.00 36.38 183 PRO A CA 1
ATOM 1448 C C . PRO A 1 183 ? -21.199 -30.694 21.031 1.00 36.38 183 PRO A C 1
ATOM 1450 O O . PRO A 1 183 ? -22.139 -31.103 21.712 1.00 36.38 183 PRO A O 1
ATOM 1453 N N . SER A 1 184 ? -21.246 -30.627 19.702 1.00 36.22 184 SER A N 1
ATOM 1454 C CA . SER A 1 184 ? -22.215 -31.383 18.922 1.00 36.22 184 SER A CA 1
ATOM 1455 C C . SER A 1 184 ? -22.069 -32.842 19.347 1.00 36.22 184 SER A C 1
ATOM 1457 O O . SER A 1 184 ? -20.989 -33.418 19.198 1.00 36.22 184 SER A O 1
ATOM 1459 N N . ALA A 1 185 ? -23.118 -33.359 19.983 1.00 34.12 185 ALA A N 1
ATOM 1460 C CA . ALA A 1 185 ? -23.292 -34.777 20.257 1.00 34.12 185 ALA A CA 1
ATOM 1461 C C . ALA A 1 185 ? -23.488 -35.553 18.949 1.00 34.12 185 ALA A C 1
ATOM 1463 O O . ALA A 1 185 ? -24.014 -34.948 17.984 1.00 34.12 185 ALA A O 1
#

Secondary structure (DSSP, 8-state):
-------PPP------HHHHHHHHHHHHHTT---HHHHHHHHHHHHHHHTT----S---HHHHHHHHHHHHHHHHHHHHHHHHHHHHHHHHHHHHHHHHHHHHHHHHH-EEEETTEEEEHHHHHH-B-HHHHHHHTT--HHHHHHHHHHTTS-HHHHHHHHH-PEEPPSSSPPEE----------

Sequence (185 aa):
MEDSEKKSVQVTTYLPKEVLEQLKKWMDDNYQRSVSQAVSLIVEHFLKKDGRPLGDTDLAPRVAALESANLPPRLEQLEIQMQMMREALIAAGARSLATGVEEHLAENTSISSGQFTYTVKEAREGLSKTEIMRRLDISPTTLKRQAEAERMTEEKYLTKITGWQLGTGERPKYFPPTQRSSPSA

Organism: NCBI:txid1245923

pLDDT: mean 74.96, std 14.57, range [29.03, 91.5]